Protein AF-0000000076551536 (afdb_homodimer)

Foldseek 3Di:
DFEEEEECDVAFWPLVVLLQVVVCVVVVHDDDQVNQAQHDPCRVDDPVCVVVSVVLLQDLCRLLPTDTFPCSQVLVVVLVVPHHYAYEYECVVRVSCVVSNVVNCCVRNVVDDPVRYHYDDALCVDDGQEYEDQDVVNCVSHPHAYEHEDGNNCNPPDDHHYDPGSVSVSVVRPD/DFEEEEECDVAFWPLVVLLQVVVCVVVVHDDDQVNQAQHDPCRVDDPVCVVVSVVLLQDLCRLLPTDTFPCSQVLVVVLVVPHHYAYEYECVVRVSCVVSNVVNCCVRNVVDDPVRYHYDDACCVDDGQEYEDQDVVNCVSHPHAYEHEDGNNCNPPDDHHYDPGSVSVSVVRPD

Secondary structure (DSSP, 8-state):
--EEEEE-BTTTB-HHHHHHHHHHHHHT----GGGGTTS-HHHHS-GGGHHHHHHHHHSTTTGGGPPBPTTHHHHHHHHTTTSEEEEEE--TT-TTHHHHHHHHHHHH-TTS-GGGEEEES-GGGB--SEEEES-HHHHHH-SSEEEEE--GGGTT--SSEEESSHHHHHHHHH-/--EEEE--BTTTB-HHHHHHHHHHHHHT----GGGGTTS-HHHHS-GGGHHHHHHHHHSTTTGGGPPBPTTHHHHHHHHTTTSEEEEEE--TT-TTHHHHHHHHHHHH-TTS-GGGEEEES-GGGB--SEEEES-HHHHHH-SSEEEEE--GGGTT--SSEEESSHHHHHHHHH-

Structure (mmCIF, N/CA/C/O backbone):
data_AF-0000000076551536-model_v1
#
loop_
_entity.id
_entity.type
_entity.pdbx_description
1 polymer 5(3)-deoxyribonucleotidase
#
loop_
_atom_site.group_PDB
_atom_site.id
_atom_site.type_symbol
_atom_site.label_atom_id
_atom_site.label_alt_id
_atom_site.label_comp_id
_atom_site.label_asym_id
_atom_site.label_entity_id
_atom_site.label_seq_id
_atom_site.pdbx_PDB_ins_code
_atom_site.Cartn_x
_atom_site.Cartn_y
_atom_site.Cartn_z
_atom_site.occupancy
_atom_site.B_iso_or_equiv
_atom_site.auth_seq_id
_atom_site.auth_comp_id
_atom_site.auth_asym_id
_atom_site.auth_atom_id
_atom_site.pdbx_PDB_model_num
ATOM 1 N N . MET A 1 1 ? -16.234 7.219 -11.789 1 87.56 1 MET A N 1
ATOM 2 C CA . MET A 1 1 ? -16.172 8.102 -10.625 1 87.56 1 MET A CA 1
ATOM 3 C C . MET A 1 1 ? -14.742 8.578 -10.375 1 87.56 1 MET A C 1
ATOM 5 O O . MET A 1 1 ? -13.789 7.82 -10.547 1 87.56 1 MET A O 1
ATOM 9 N N . LYS A 1 2 ? -14.547 9.906 -10.023 1 96.19 2 LYS A N 1
ATOM 10 C CA . LYS A 1 2 ? -13.219 10.445 -9.758 1 96.19 2 LYS A CA 1
ATOM 11 C C . LYS A 1 2 ? -12.641 9.867 -8.469 1 96.19 2 LYS A C 1
ATOM 13 O O . LYS A 1 2 ? -13.383 9.539 -7.539 1 96.19 2 LYS A O 1
ATOM 18 N N . ARG A 1 3 ? -11.375 9.75 -8.438 1 97.38 3 ARG A N 1
ATOM 19 C CA . ARG A 1 3 ? -10.688 9.164 -7.289 1 97.38 3 ARG A CA 1
ATOM 20 C C . ARG A 1 3 ? -9.922 10.227 -6.508 1 97.38 3 ARG A C 1
ATOM 22 O O . ARG A 1 3 ? -9.258 11.078 -7.098 1 97.38 3 ARG A O 1
ATOM 29 N N . ILE A 1 4 ? -10.062 10.141 -5.191 1 98.25 4 ILE A N 1
ATOM 30 C CA . ILE A 1 4 ? -9.312 11.016 -4.297 1 98.25 4 ILE A CA 1
ATOM 31 C C . ILE A 1 4 ? -8.445 10.18 -3.359 1 98.25 4 ILE A C 1
ATOM 33 O O . ILE A 1 4 ? -8.953 9.305 -2.648 1 98.25 4 ILE A O 1
ATOM 37 N N . CYS A 1 5 ? -7.172 10.422 -3.4 1 98.12 5 CYS A N 1
ATOM 38 C CA . CYS A 1 5 ? -6.273 9.836 -2.412 1 98.12 5 CYS A CA 1
ATOM 39 C C . CYS A 1 5 ? -5.98 10.828 -1.289 1 98.12 5 CYS A C 1
ATOM 41 O O . CYS A 1 5 ? -5.773 12.016 -1.539 1 98.12 5 CYS A O 1
ATOM 43 N N . VAL A 1 6 ? -6.027 10.328 -0.117 1 98.31 6 VAL A N 1
ATOM 44 C CA . VAL A 1 6 ? -5.797 11.172 1.054 1 98.31 6 VAL A CA 1
ATOM 45 C C . VAL A 1 6 ? -4.656 10.586 1.891 1 98.31 6 VAL A C 1
ATOM 47 O O . VAL A 1 6 ? -4.664 9.398 2.219 1 98.31 6 VAL A O 1
ATOM 50 N N . ASP A 1 7 ? -3.695 11.406 2.178 1 97.31 7 ASP A N 1
ATOM 51 C CA . ASP A 1 7 ? -2.641 11.016 3.104 1 97.31 7 ASP A CA 1
ATOM 52 C C . ASP A 1 7 ? -3.168 10.93 4.535 1 97.31 7 ASP A C 1
ATOM 54 O O . ASP A 1 7 ? -4.129 11.609 4.887 1 97.31 7 ASP A O 1
ATOM 58 N N . MET A 1 8 ? -2.521 10.055 5.277 1 96.44 8 MET A N 1
ATOM 59 C CA . MET A 1 8 ? -2.988 9.852 6.645 1 96.44 8 MET A CA 1
ATOM 60 C C . MET A 1 8 ? -2.316 10.828 7.602 1 96.44 8 MET A C 1
ATOM 62 O O . MET A 1 8 ? -2.988 11.648 8.227 1 96.44 8 MET A O 1
ATOM 66 N N . ASP A 1 9 ? -0.981 10.773 7.652 1 93.75 9 ASP A N 1
ATOM 67 C CA . ASP A 1 9 ? -0.225 11.508 8.664 1 93.75 9 ASP A CA 1
ATOM 68 C C . ASP A 1 9 ? -0.229 13.008 8.367 1 93.75 9 ASP A C 1
ATOM 70 O O . ASP A 1 9 ? 0.029 13.422 7.238 1 93.75 9 ASP A O 1
ATOM 74 N N . GLU A 1 10 ? -0.583 13.805 9.445 1 94.44 10 GLU A N 1
ATOM 75 C CA . GLU A 1 10 ? -0.598 15.266 9.414 1 94.44 10 GLU A CA 1
ATOM 76 C C . GLU A 1 10 ? -1.714 15.789 8.508 1 94.44 10 GLU A C 1
ATOM 78 O O . GLU A 1 10 ? -1.854 17 8.32 1 94.44 10 GLU A O 1
ATOM 83 N N . VAL A 1 11 ? -2.514 14.883 7.961 1 97.44 11 VAL A N 1
ATOM 84 C CA . VAL A 1 11 ? -3.66 15.266 7.145 1 97.44 11 VAL A CA 1
ATOM 85 C C . VAL A 1 11 ? -4.953 14.812 7.82 1 97.44 11 VAL A C 1
ATOM 87 O O . VAL A 1 11 ? -5.824 15.633 8.125 1 97.44 11 VAL A O 1
ATOM 90 N N . MET A 1 12 ? -5.039 13.523 8.062 1 97.31 12 MET A N 1
ATOM 91 C CA . MET A 1 12 ? -6.18 12.977 8.789 1 97.31 12 MET A CA 1
ATOM 92 C C . MET A 1 12 ? -5.855 12.82 10.273 1 97.31 12 MET A C 1
ATOM 94 O O . MET A 1 12 ? -6.754 12.883 11.117 1 97.31 12 MET A O 1
ATOM 98 N N . ALA A 1 13 ? -4.629 12.508 10.523 1 96.69 13 ALA A N 1
ATOM 99 C CA . ALA A 1 13 ? -4.145 12.227 11.875 1 96.69 13 ALA A CA 1
ATOM 100 C C . ALA A 1 13 ? -3.135 13.273 12.32 1 96.69 13 ALA A C 1
ATOM 102 O O . ALA A 1 13 ? -2.279 13.695 11.539 1 96.69 13 ALA A O 1
ATOM 103 N N . ASP A 1 14 ? -3.197 13.664 13.516 1 96.12 14 ASP A N 1
ATOM 104 C CA . ASP A 1 14 ? -2.314 14.703 14.031 1 96.12 14 ASP A CA 1
ATOM 105 C C . ASP A 1 14 ? -0.995 14.109 14.523 1 96.12 14 ASP A C 1
ATOM 107 O O . ASP A 1 14 ? -0.697 14.148 15.719 1 96.12 14 ASP A O 1
ATOM 111 N N . ALA A 1 15 ? -0.188 13.672 13.648 1 93.88 15 ALA A N 1
ATOM 112 C CA . ALA A 1 15 ? 1.115 13.086 13.953 1 93.88 15 ALA A CA 1
ATOM 113 C C . ALA A 1 15 ? 2.064 14.133 14.531 1 93.88 15 ALA A C 1
ATOM 115 O O . ALA A 1 15 ? 2.807 13.852 15.477 1 93.88 15 ALA A O 1
ATOM 116 N N . LEU A 1 16 ? 2.047 15.305 14.016 1 93.62 16 LEU A N 1
ATOM 117 C CA . LEU A 1 16 ? 2.92 16.375 14.484 1 93.62 16 LEU A CA 1
ATOM 118 C C . LEU A 1 16 ? 2.6 16.734 15.93 1 93.62 16 LEU A C 1
ATOM 120 O O . LEU A 1 16 ? 3.506 16.859 16.75 1 93.62 16 LEU A O 1
ATOM 124 N N . GLY A 1 17 ? 1.313 16.938 16.172 1 93.38 17 GLY A N 1
ATOM 125 C CA . GLY A 1 17 ? 0.911 17.234 17.531 1 93.38 17 GLY A CA 1
ATOM 126 C C . GLY A 1 17 ? 1.396 16.203 18.547 1 93.38 17 GLY A C 1
ATOM 127 O O . GLY A 1 17 ? 1.879 16.562 19.625 1 93.38 17 GLY A O 1
ATOM 128 N N . GLU A 1 18 ? 1.268 14.977 18.188 1 94.25 18 GLU A N 1
ATOM 129 C CA . GLU A 1 18 ? 1.716 13.898 19.062 1 94.25 18 GLU A CA 1
ATOM 130 C C . GLU A 1 18 ? 3.227 13.945 19.266 1 94.25 18 GLU A C 1
ATOM 132 O O . GLU A 1 18 ? 3.715 13.781 20.391 1 94.25 18 GLU A O 1
ATOM 137 N N . HIS A 1 19 ? 3.977 14.133 18.188 1 93.75 19 HIS A N 1
ATOM 138 C CA . HIS A 1 19 ? 5.426 14.266 18.281 1 93.75 19 HIS A CA 1
ATOM 139 C C . HIS A 1 19 ? 5.828 15.391 19.219 1 93.75 19 HIS A C 1
ATOM 141 O O . HIS A 1 19 ? 6.711 15.219 20.062 1 93.75 19 HIS A O 1
ATOM 147 N N . LEU A 1 20 ? 5.164 16.484 19.078 1 93.81 20 LEU A N 1
ATOM 148 C CA . LEU A 1 20 ? 5.461 17.656 19.891 1 93.81 20 LEU A CA 1
ATOM 149 C C . LEU A 1 20 ? 5.152 17.391 21.359 1 93.81 20 LEU A C 1
ATOM 151 O O . LEU A 1 20 ? 5.938 17.75 22.234 1 93.81 20 LEU A O 1
ATOM 155 N N . THR A 1 21 ? 4.043 16.781 21.562 1 94.62 21 THR A N 1
ATOM 156 C CA . THR A 1 21 ? 3.629 16.469 22.922 1 94.62 21 THR A CA 1
ATOM 157 C C . THR A 1 21 ? 4.66 15.586 23.609 1 94.62 21 THR A C 1
ATOM 159 O O . THR A 1 21 ? 5.102 15.891 24.719 1 94.62 21 THR A O 1
ATOM 162 N N . ARG A 1 22 ? 5.059 14.562 22.969 1 94.81 22 ARG A N 1
ATOM 163 C CA . ARG A 1 22 ? 6.016 13.625 23.547 1 94.81 22 ARG A CA 1
ATOM 164 C C . ARG A 1 22 ? 7.379 14.281 23.734 1 94.81 22 ARG A C 1
ATOM 166 O O . ARG A 1 22 ? 7.992 14.148 24.797 1 94.81 22 ARG A O 1
ATOM 173 N N . TYR A 1 23 ? 7.824 14.938 22.703 1 94.5 23 TYR A N 1
ATOM 174 C CA . TYR A 1 23 ? 9.141 15.57 22.75 1 94.5 23 TYR A CA 1
ATOM 175 C C . TYR A 1 23 ? 9.203 16.609 23.875 1 94.5 23 TYR A C 1
ATOM 177 O O . TYR A 1 23 ? 10.148 16.609 24.656 1 94.5 23 TYR A O 1
ATOM 185 N N . ASN A 1 24 ? 8.18 17.484 23.906 1 96.06 24 ASN A N 1
ATOM 186 C CA . ASN A 1 24 ? 8.125 18.516 24.938 1 96.06 24 ASN A CA 1
ATOM 187 C C . ASN A 1 24 ? 8.07 17.906 26.344 1 96.06 24 ASN A C 1
ATOM 189 O O . ASN A 1 24 ? 8.695 18.422 27.266 1 96.06 24 ASN A O 1
ATOM 193 N N . ARG A 1 25 ? 7.348 16.891 26.469 1 95.38 25 ARG A N 1
ATOM 194 C CA . ARG A 1 25 ? 7.25 16.188 27.75 1 95.38 25 ARG A CA 1
ATOM 195 C C . ARG A 1 25 ? 8.594 15.594 28.156 1 95.38 25 ARG A C 1
ATOM 197 O O . ARG A 1 25 ? 9.07 15.812 29.266 1 95.38 25 ARG A O 1
ATOM 204 N N . ASP A 1 26 ? 9.281 14.945 27.297 1 95 26 ASP A N 1
ATOM 205 C CA . ASP A 1 26 ? 10.477 14.164 27.609 1 95 26 ASP A CA 1
ATOM 206 C C . ASP A 1 26 ? 11.688 15.078 27.797 1 95 26 ASP A C 1
ATOM 208 O O . ASP A 1 26 ? 12.594 14.75 28.562 1 95 26 ASP A O 1
ATOM 212 N N . TYR A 1 27 ? 11.695 16.188 27.188 1 94.69 27 TYR A N 1
ATOM 213 C CA . TYR A 1 27 ? 12.875 17.047 27.234 1 94.69 27 TYR A CA 1
ATOM 214 C C . TYR A 1 27 ? 12.562 18.359 27.953 1 94.69 27 TYR A C 1
ATOM 216 O O . TYR A 1 27 ? 13.383 19.281 27.969 1 94.69 27 TYR A O 1
ATOM 224 N N . ASP A 1 28 ? 11.359 18.406 28.438 1 94.31 28 ASP A N 1
ATOM 225 C CA . ASP A 1 28 ? 10.906 19.578 29.172 1 94.31 28 ASP A CA 1
ATOM 226 C C . ASP A 1 28 ? 11.086 20.844 28.344 1 94.31 28 ASP A C 1
ATOM 228 O O . ASP A 1 28 ? 11.695 21.812 28.797 1 94.31 28 ASP A O 1
ATOM 232 N N . GLU A 1 29 ? 10.703 20.703 27.062 1 93.81 29 GLU A N 1
ATOM 233 C CA . GLU A 1 29 ? 10.703 21.828 26.125 1 93.81 29 GLU A CA 1
ATOM 234 C C . GLU A 1 29 ? 9.281 22.328 25.875 1 93.81 29 GLU A C 1
ATOM 236 O O . GLU A 1 29 ? 8.32 21.781 26.406 1 93.81 29 GLU A O 1
ATOM 241 N N . GLN A 1 30 ? 9.227 23.469 25.203 1 93.19 30 GLN A N 1
ATOM 242 C CA . GLN A 1 30 ? 7.93 24.047 24.875 1 93.19 30 GLN A CA 1
ATOM 243 C C . GLN A 1 30 ? 7.855 24.469 23.422 1 93.19 30 GLN A C 1
ATOM 245 O O . GLN A 1 30 ? 7.461 25.594 23.094 1 93.19 30 GLN A O 1
ATOM 250 N N . ILE A 1 31 ? 8.336 23.594 22.641 1 93.25 31 ILE A N 1
ATOM 251 C CA . ILE A 1 31 ? 8.25 23.859 21.203 1 93.25 31 ILE A CA 1
ATOM 252 C C . ILE A 1 31 ? 6.785 23.953 20.781 1 93.25 31 ILE A C 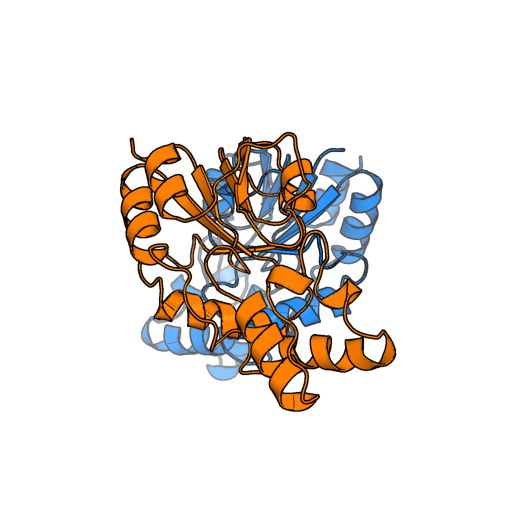1
ATOM 254 O O . ILE A 1 31 ? 5.969 23.109 21.156 1 93.25 31 ILE A O 1
ATOM 258 N N . THR A 1 32 ? 6.402 25.031 20.125 1 92.56 32 THR A N 1
ATOM 259 C CA . THR A 1 32 ? 5.039 25.234 19.641 1 92.56 32 THR A CA 1
ATOM 260 C C . THR A 1 32 ? 4.973 25.109 18.125 1 92.56 32 THR A C 1
ATOM 262 O O . THR A 1 32 ? 6.008 25.047 17.453 1 92.56 32 THR A O 1
ATOM 265 N N . ILE A 1 33 ? 3.756 24.984 17.641 1 90.81 33 ILE A N 1
ATOM 266 C CA . ILE A 1 33 ? 3.523 24.938 16.203 1 90.81 33 ILE A CA 1
ATOM 267 C C . ILE A 1 33 ? 4.133 26.156 15.539 1 90.81 33 ILE A C 1
ATOM 269 O O . ILE A 1 33 ? 4.684 26.078 14.438 1 90.81 33 ILE A O 1
ATOM 273 N N . ALA A 1 34 ? 4.027 27.297 16.188 1 90.25 34 ALA A N 1
ATOM 274 C CA . ALA A 1 34 ? 4.578 28.547 15.664 1 90.25 34 ALA A CA 1
ATOM 275 C C . ALA A 1 34 ? 6.086 28.453 15.469 1 90.25 34 ALA A C 1
ATOM 277 O O . ALA A 1 34 ? 6.641 29.047 14.539 1 90.25 34 ALA A O 1
ATOM 278 N N . ASP A 1 35 ? 6.75 27.688 16.266 1 91.94 35 ASP A N 1
ATOM 279 C CA . ASP A 1 35 ? 8.195 27.484 16.188 1 91.94 35 ASP A CA 1
ATOM 280 C C . ASP A 1 35 ? 8.57 26.641 14.977 1 91.94 35 ASP A C 1
ATOM 282 O O . ASP A 1 35 ? 9.742 26.594 14.586 1 91.94 35 ASP A O 1
ATOM 286 N N . LEU A 1 36 ? 7.586 26.016 14.406 1 92.75 36 LEU A N 1
ATOM 287 C CA . LEU A 1 36 ? 7.859 25.078 13.32 1 92.75 36 LEU A CA 1
ATOM 288 C C . LEU A 1 36 ? 7.516 25.703 11.969 1 92.75 36 LEU A C 1
ATOM 290 O O . LEU A 1 36 ? 7.527 25.016 10.945 1 92.75 36 LEU A O 1
ATOM 294 N N . GLU A 1 37 ? 7.328 26.906 11.914 1 91.38 37 GLU A N 1
ATOM 295 C CA . GLU A 1 37 ? 6.941 27.562 10.672 1 91.38 37 GLU A CA 1
ATOM 296 C C . GLU A 1 37 ? 8.039 27.438 9.617 1 91.38 37 GLU A C 1
ATOM 298 O O . GLU A 1 37 ? 9.125 28 9.781 1 91.38 37 GLU A O 1
ATOM 303 N N . GLY A 1 38 ? 7.68 26.719 8.594 1 90.69 38 GLY A N 1
ATOM 304 C CA . GLY A 1 38 ? 8.609 26.531 7.492 1 90.69 38 GLY A CA 1
ATOM 305 C C . GLY A 1 38 ? 9.656 25.469 7.773 1 90.69 38 GLY A C 1
ATOM 306 O O . GLY A 1 38 ? 10.609 25.328 7.004 1 90.69 38 GLY A O 1
ATOM 307 N N . LYS A 1 39 ? 9.523 24.859 8.922 1 91.56 39 LYS A N 1
ATOM 308 C CA . LYS A 1 39 ? 10.523 23.891 9.352 1 91.56 39 LYS A CA 1
ATOM 309 C C . LYS A 1 39 ? 9.867 22.594 9.797 1 91.56 39 LYS A C 1
ATOM 311 O O . LYS A 1 39 ? 8.75 22.594 10.312 1 91.56 39 LYS A O 1
ATOM 316 N N . TRP A 1 40 ? 10.594 21.562 9.5 1 90.5 40 TRP A N 1
ATOM 317 C CA . TRP A 1 40 ? 10.195 20.281 10.086 1 90.5 40 TRP A CA 1
ATOM 318 C C . TRP A 1 40 ? 10.664 20.188 11.539 1 90.5 40 TRP A C 1
ATOM 320 O O . TRP A 1 40 ? 11.617 20.859 11.93 1 90.5 40 TRP A O 1
ATOM 330 N N . LEU A 1 41 ? 9.953 19.391 12.297 1 89.38 41 LEU A N 1
ATOM 331 C CA . LEU A 1 41 ? 10.367 19.172 13.68 1 89.38 41 LEU A CA 1
ATOM 332 C C . LEU A 1 41 ? 11.812 18.688 13.742 1 89.38 41 LEU A C 1
ATOM 334 O O . LEU A 1 41 ? 12.578 19.125 14.602 1 89.38 41 LEU A O 1
ATOM 338 N N . TRP A 1 42 ? 12.195 17.875 12.797 1 89.31 42 TRP A N 1
ATOM 339 C CA . TRP A 1 42 ? 13.547 17.328 12.719 1 89.31 42 TRP A CA 1
ATOM 340 C C . TRP A 1 42 ? 14.578 18.438 12.531 1 89.31 42 TRP A C 1
ATOM 342 O O . TRP A 1 42 ? 15.734 18.297 12.945 1 89.31 42 TRP A O 1
ATOM 352 N N . ASP A 1 43 ? 14.18 19.531 11.938 1 89.69 43 ASP A N 1
ATOM 353 C CA . ASP A 1 43 ? 15.078 20.641 11.68 1 89.69 43 ASP A CA 1
ATOM 354 C C . ASP A 1 43 ? 15.273 21.5 12.93 1 89.69 43 ASP A C 1
ATOM 356 O O . ASP A 1 43 ? 16.266 22.219 13.055 1 89.69 43 ASP A O 1
ATOM 360 N N . VAL A 1 44 ? 14.344 21.484 13.766 1 89.06 44 VAL A N 1
ATOM 361 C CA . VAL A 1 44 ? 14.336 22.359 14.938 1 89.06 44 VAL A CA 1
ATOM 362 C C . VAL A 1 44 ? 15.016 21.656 16.109 1 89.06 44 VAL A C 1
ATOM 364 O O . VAL A 1 44 ? 15.719 22.281 16.891 1 89.06 44 VAL A O 1
ATOM 367 N N . VAL A 1 45 ? 14.891 20.344 16.156 1 89.69 45 VAL A N 1
ATOM 368 C CA . VAL A 1 45 ? 15.414 19.531 17.266 1 89.69 45 VAL A CA 1
ATOM 369 C C . VAL A 1 45 ? 16.891 19.219 17.016 1 89.69 45 VAL A C 1
ATOM 371 O O . VAL A 1 45 ? 17.297 18.984 15.883 1 89.69 45 VAL A O 1
ATOM 374 N N . SER A 1 46 ? 17.656 19.25 18.094 1 89.31 46 SER A N 1
ATOM 375 C CA . SER A 1 46 ? 19.078 18.953 18 1 89.31 46 SER A CA 1
ATOM 376 C C . SER A 1 46 ? 19.328 17.562 17.453 1 89.31 46 SER A C 1
ATOM 378 O O . SER A 1 46 ? 18.562 16.625 17.734 1 89.31 46 SER A O 1
ATOM 380 N N . ILE A 1 47 ? 20.344 17.375 16.672 1 90.12 47 ILE A N 1
ATOM 381 C CA . ILE A 1 47 ? 20.688 16.141 15.984 1 90.12 47 ILE A CA 1
ATOM 382 C C . ILE A 1 47 ? 20.828 15.008 17 1 90.12 47 ILE A C 1
ATOM 384 O O . ILE A 1 47 ? 20.453 13.867 16.703 1 90.12 47 ILE A O 1
ATOM 388 N N . ASP A 1 48 ? 21.359 15.336 18.125 1 90.44 48 ASP A N 1
ATOM 389 C CA . ASP A 1 48 ? 21.594 14.328 19.156 1 90.44 48 ASP A CA 1
ATOM 390 C C . ASP A 1 48 ? 20.281 13.789 19.703 1 90.44 48 ASP A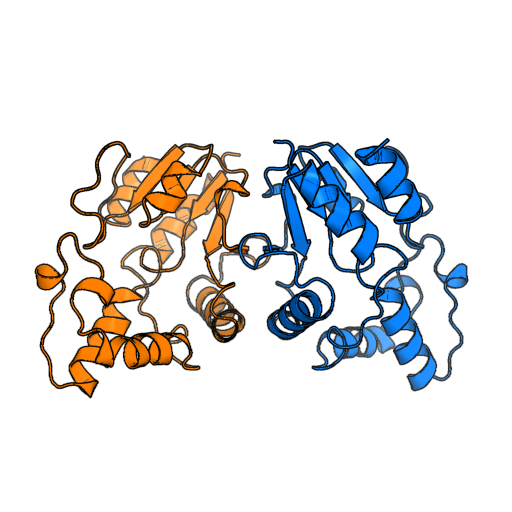 C 1
ATOM 392 O O . ASP A 1 48 ? 20.266 12.766 20.391 1 90.44 48 ASP A O 1
ATOM 396 N N . ARG A 1 49 ? 19.234 14.492 19.359 1 91.94 49 ARG A N 1
ATOM 397 C CA . ARG A 1 49 ? 17.938 14.07 19.891 1 91.94 49 ARG A CA 1
ATOM 398 C C . ARG A 1 49 ? 17.078 13.461 18.797 1 91.94 49 ARG A C 1
ATOM 400 O O . ARG A 1 49 ? 15.922 13.086 19.062 1 91.94 49 ARG A O 1
ATOM 407 N N . HIS A 1 50 ? 17.547 13.344 17.609 1 92.06 50 HIS A N 1
ATOM 408 C CA . HIS A 1 50 ? 16.812 12.75 16.484 1 92.06 50 HIS A CA 1
ATOM 409 C C . HIS A 1 50 ? 16.422 11.312 16.781 1 92.06 50 HIS A C 1
ATOM 411 O O . HIS A 1 50 ? 15.375 10.844 16.344 1 92.06 50 HIS A O 1
ATOM 417 N N . HIS A 1 51 ? 17.297 10.664 17.484 1 91.44 51 HIS A N 1
ATOM 418 C CA . HIS A 1 51 ? 17.016 9.281 17.844 1 91.44 51 HIS A CA 1
ATOM 419 C C . HIS A 1 51 ? 15.734 9.172 18.672 1 91.44 51 HIS A C 1
ATOM 421 O O . HIS A 1 51 ? 15 8.188 18.562 1 91.44 51 HIS A O 1
ATOM 427 N N . SER A 1 52 ? 15.5 10.195 19.516 1 91.62 52 SER A N 1
ATOM 428 C CA . SER A 1 52 ? 14.273 10.188 20.297 1 91.62 52 SER A CA 1
ATOM 429 C C . SER A 1 52 ? 13.039 10.336 19.422 1 91.62 52 SER A C 1
ATOM 431 O O . SER A 1 52 ? 12.039 9.641 19.625 1 91.62 52 SER A O 1
ATOM 433 N N . LEU A 1 53 ? 13.125 11.211 18.469 1 90.75 53 LEU A N 1
ATOM 434 C CA . LEU A 1 53 ? 12.023 11.391 17.547 1 90.75 53 LEU A CA 1
ATOM 435 C C . LEU A 1 53 ? 11.734 10.102 16.781 1 90.75 53 LEU A C 1
ATOM 437 O O . LEU A 1 53 ? 10.578 9.711 16.625 1 90.75 53 LEU A O 1
ATOM 441 N N . GLU A 1 54 ? 12.75 9.445 16.344 1 89.75 54 GLU A N 1
ATOM 442 C CA . GLU A 1 54 ? 12.625 8.164 15.664 1 89.75 54 GLU A CA 1
ATOM 443 C C . GLU A 1 54 ? 12.008 7.105 16.578 1 89.75 54 GLU A C 1
ATOM 445 O O . GLU A 1 54 ? 11.188 6.301 16.141 1 89.75 54 GLU A O 1
ATOM 450 N N . SER A 1 55 ? 12.477 7.176 17.766 1 91.06 55 SER A N 1
ATOM 451 C CA . SER A 1 55 ? 11.992 6.199 18.734 1 91.06 55 SER A CA 1
ATOM 452 C C . SER A 1 55 ? 10.492 6.355 18.969 1 91.06 55 SER A C 1
ATOM 454 O O . SER A 1 55 ? 9.789 5.371 19.203 1 91.06 55 SER A O 1
ATOM 456 N N . TYR A 1 56 ? 10 7.602 18.984 1 91.62 56 TYR A N 1
ATOM 457 C CA . TYR A 1 56 ? 8.562 7.824 19.125 1 91.62 56 TYR A CA 1
ATOM 458 C C . TYR A 1 56 ? 7.793 7.141 18 1 91.62 56 TYR A C 1
ATOM 460 O O . TYR A 1 56 ? 6.832 6.41 18.266 1 91.62 56 TYR A O 1
ATOM 468 N N . LEU A 1 57 ? 8.281 7.301 16.812 1 87.5 57 LEU A N 1
ATOM 469 C CA . LEU A 1 57 ? 7.625 6.754 15.633 1 87.5 57 LEU A CA 1
ATOM 470 C C . LEU A 1 57 ? 7.605 5.227 15.672 1 87.5 57 LEU A C 1
ATOM 472 O O . LEU A 1 57 ? 6.66 4.598 15.195 1 87.5 57 LEU A O 1
ATOM 476 N N . ARG A 1 58 ? 8.57 4.691 16.266 1 86.88 58 ARG A N 1
ATOM 477 C CA . ARG A 1 58 ? 8.734 3.24 16.281 1 86.88 58 ARG A CA 1
ATOM 478 C C . ARG A 1 58 ? 8.023 2.625 17.484 1 86.88 58 ARG A C 1
ATOM 480 O O . ARG A 1 58 ? 7.895 1.402 17.578 1 86.88 58 ARG A O 1
ATOM 487 N N . SER A 1 59 ? 7.617 3.518 18.328 1 87.94 59 SER A N 1
ATOM 488 C CA . SER A 1 59 ? 6.93 3.006 19.5 1 87.94 59 SER A CA 1
ATOM 489 C C . SER A 1 59 ? 5.598 2.359 19.125 1 87.94 59 SER A C 1
ATOM 491 O O . SER A 1 59 ? 5.023 2.674 18.078 1 87.94 59 SER A O 1
ATOM 493 N N . GLU A 1 60 ? 5.062 1.448 19.922 1 82.56 60 GLU A N 1
ATOM 494 C CA . GLU A 1 60 ? 3.867 0.662 19.625 1 82.56 60 GLU A CA 1
ATOM 495 C C . GLU A 1 60 ? 2.6 1.48 19.859 1 82.56 60 GLU A C 1
ATOM 497 O O . GLU A 1 60 ? 1.503 1.047 19.5 1 82.56 60 GLU A O 1
ATOM 502 N N . ASP A 1 61 ? 2.773 2.592 20.391 1 88.25 61 ASP A N 1
ATOM 503 C CA . ASP A 1 61 ? 1.565 3.324 20.75 1 88.25 61 ASP A CA 1
ATOM 504 C C . ASP A 1 61 ? 1.513 4.684 20.062 1 88.25 61 ASP A C 1
ATOM 506 O O . ASP A 1 61 ? 0.58 5.461 20.281 1 88.25 61 ASP A O 1
ATOM 510 N N . PHE A 1 62 ? 2.467 5.035 19.281 1 91.38 62 PHE A N 1
ATOM 511 C CA . PHE A 1 62 ? 2.529 6.367 18.703 1 91.38 62 PHE A CA 1
ATOM 512 C C . PHE A 1 62 ? 1.346 6.605 17.766 1 91.38 62 PHE A C 1
ATOM 514 O O . PHE A 1 62 ? 0.559 7.531 17.984 1 91.38 62 PHE A O 1
ATOM 521 N N . PHE A 1 63 ? 1.129 5.715 16.828 1 91.25 63 PHE A N 1
ATOM 522 C CA . PHE A 1 63 ? 0.137 5.941 15.789 1 91.25 63 PHE A CA 1
ATOM 523 C C . PHE A 1 63 ? -1.262 5.598 16.281 1 91.25 63 PHE A C 1
ATOM 525 O O . PHE A 1 63 ? -2.252 6.148 15.797 1 91.25 63 PHE A O 1
ATOM 532 N N . GLU A 1 64 ? -1.304 4.723 17.219 1 88.31 64 GLU A N 1
ATOM 533 C CA . GLU A 1 64 ? -2.594 4.324 17.781 1 88.31 64 GLU A CA 1
ATOM 534 C C . GLU A 1 64 ? -3.221 5.461 18.578 1 88.31 64 GLU A C 1
ATOM 536 O O . GLU A 1 64 ? -4.445 5.539 18.703 1 88.31 64 GLU A O 1
ATOM 541 N N . GLY A 1 65 ? -2.439 6.324 19.078 1 87.38 65 GLY A N 1
ATOM 542 C CA . GLY A 1 65 ? -2.898 7.387 19.953 1 87.38 65 GLY A CA 1
ATOM 543 C C . GLY A 1 65 ? -3.057 8.719 19.25 1 87.38 65 GLY A C 1
ATOM 544 O O . GLY A 1 65 ? -3.305 9.742 19.891 1 87.38 65 GLY A O 1
ATOM 545 N N . LEU A 1 66 ? -2.98 8.758 18 1 94.69 66 LEU A N 1
ATOM 546 C CA . LEU A 1 66 ? -3.023 10.023 17.281 1 94.69 66 LEU A CA 1
ATOM 547 C C . LEU A 1 66 ? -4.422 10.625 17.328 1 94.69 66 LEU A C 1
ATOM 549 O O . LEU A 1 66 ? -5.418 9.914 17.188 1 94.69 66 LEU A O 1
ATOM 553 N N . ALA A 1 67 ? -4.488 11.906 17.594 1 96.75 67 ALA A N 1
ATOM 554 C CA . ALA A 1 67 ? -5.766 12.609 17.516 1 96.75 67 ALA A CA 1
ATOM 555 C C . ALA A 1 67 ? -6.238 12.727 16.078 1 96.75 67 ALA A C 1
ATOM 557 O O . ALA A 1 67 ? -5.422 12.867 15.156 1 96.75 67 ALA A O 1
ATOM 558 N N . VAL A 1 68 ? -7.531 12.625 15.891 1 97.94 68 VAL A N 1
ATOM 559 C CA . VAL A 1 68 ? -8.141 12.789 14.57 1 97.94 68 VAL A CA 1
ATOM 560 C C . VAL A 1 68 ? -8.234 14.273 14.234 1 97.94 68 VAL A C 1
ATOM 562 O O . VAL A 1 68 ? -8.617 15.086 15.078 1 97.94 68 VAL A O 1
ATOM 565 N N . MET A 1 69 ? -7.84 14.672 13.039 1 97.94 69 MET A N 1
ATOM 566 C CA . MET A 1 69 ? -7.969 16.062 12.625 1 97.94 69 MET A CA 1
ATOM 567 C C . MET A 1 69 ? -9.43 16.5 12.625 1 97.94 69 MET A C 1
ATOM 569 O O . MET A 1 69 ? -10.305 15.75 12.188 1 97.94 69 MET A O 1
ATOM 573 N N . PRO A 1 70 ? -9.672 17.703 13.07 1 97.44 70 PRO A N 1
ATOM 574 C CA . PRO A 1 70 ? -11.055 18.172 13.172 1 97.44 70 PRO A CA 1
ATOM 575 C C . PRO A 1 70 ? -11.797 18.094 11.836 1 97.44 70 PRO A C 1
ATOM 577 O O . PRO A 1 70 ? -11.234 18.453 10.797 1 97.44 70 PRO A O 1
ATOM 580 N N . GLU A 1 71 ? -12.984 17.562 11.852 1 98 71 GLU A N 1
ATOM 581 C CA . GLU A 1 71 ? -13.953 17.547 10.758 1 98 71 GLU A CA 1
ATOM 582 C C . GLU A 1 71 ? -13.562 16.516 9.703 1 98 71 GLU A C 1
ATOM 584 O O . GLU A 1 71 ? -14.305 16.297 8.742 1 98 71 GLU A O 1
ATOM 589 N N . SER A 1 72 ? -12.43 15.82 9.852 1 98.38 72 SER A N 1
ATOM 590 C CA . SER A 1 72 ? -11.938 14.914 8.812 1 98.38 72 SER A CA 1
ATOM 591 C C . SER A 1 72 ? -12.883 13.727 8.633 1 98.38 72 SER A C 1
ATOM 593 O O . SER A 1 72 ? -13.18 13.336 7.504 1 98.38 72 SER A O 1
ATOM 595 N N . GLN A 1 73 ? -13.398 13.164 9.68 1 98.25 73 GLN A N 1
ATOM 596 C CA . GLN A 1 73 ? -14.289 12.008 9.609 1 98.25 73 GLN A CA 1
ATOM 597 C C . GLN A 1 73 ? -15.57 12.352 8.852 1 98.25 73 GLN A C 1
ATOM 599 O O . GLN A 1 73 ? -15.953 11.633 7.922 1 98.25 73 GLN A O 1
ATOM 604 N N . ARG A 1 74 ? -16.125 13.445 9.266 1 97.81 74 ARG A N 1
ATOM 605 C CA . ARG A 1 74 ? -17.375 13.867 8.641 1 97.81 74 ARG A CA 1
ATOM 606 C C . ARG A 1 74 ? -17.172 14.156 7.156 1 97.81 74 ARG A C 1
ATOM 608 O O . ARG A 1 74 ? -17.938 13.68 6.316 1 97.81 74 ARG A O 1
ATOM 615 N N . VAL A 1 75 ? -16.203 14.906 6.836 1 98.12 75 VAL A N 1
ATOM 616 C CA . VAL A 1 75 ? -15.969 15.336 5.461 1 98.12 75 VAL A CA 1
ATOM 617 C C . VAL A 1 75 ? -15.617 14.133 4.594 1 98.12 75 VAL A C 1
ATOM 619 O O . VAL A 1 75 ? -16.125 13.984 3.482 1 98.12 75 VAL A O 1
ATOM 622 N N . LEU A 1 76 ? -14.766 13.25 5.07 1 98.12 76 LEU A N 1
ATOM 623 C CA . LEU A 1 76 ? -14.352 12.078 4.309 1 98.12 76 LEU A CA 1
ATOM 624 C C . LEU A 1 76 ? -15.539 11.156 4.027 1 98.12 76 LEU A C 1
ATOM 626 O O . LEU A 1 76 ? -15.648 10.586 2.943 1 98.12 76 LEU A O 1
ATOM 630 N N . GLN A 1 77 ? -16.344 11.008 5.016 1 97.5 77 GLN A N 1
ATOM 631 C CA . GLN A 1 77 ? -17.531 10.18 4.824 1 97.5 77 GLN A CA 1
ATOM 632 C C . GLN A 1 77 ? -18.422 10.75 3.719 1 97.5 77 GLN A C 1
ATOM 634 O O . GLN A 1 77 ? -18.922 10.008 2.871 1 97.5 77 GLN A O 1
ATOM 639 N N . ARG A 1 78 ? -18.547 12.023 3.734 1 97.25 78 ARG A N 1
ATOM 640 C CA . ARG A 1 78 ? -19.359 12.68 2.725 1 97.25 78 ARG A CA 1
ATOM 641 C C . ARG A 1 78 ? -18.719 12.586 1.347 1 97.25 78 ARG A C 1
ATOM 643 O O . ARG A 1 78 ? -19.406 12.453 0.336 1 97.25 78 ARG A O 1
ATOM 650 N N . LEU A 1 79 ? -17.453 12.672 1.285 1 97.44 79 LEU A N 1
ATOM 651 C CA . LEU A 1 79 ? -16.719 12.586 0.021 1 97.44 79 LEU A CA 1
ATOM 652 C C . LEU A 1 79 ? -16.984 11.25 -0.667 1 97.44 79 LEU A C 1
ATOM 654 O O . LEU A 1 79 ? -17.016 11.18 -1.896 1 97.44 79 LEU A O 1
ATOM 658 N N . GLN A 1 80 ? -17.172 10.211 0.113 1 96 80 GLN A N 1
ATOM 659 C CA . GLN A 1 80 ? -17.344 8.867 -0.425 1 96 80 GLN A CA 1
ATOM 660 C C . GLN A 1 80 ? -18.625 8.75 -1.224 1 96 80 GLN A C 1
ATOM 662 O O . GLN A 1 80 ? -18.828 7.785 -1.972 1 96 80 GLN A O 1
ATOM 66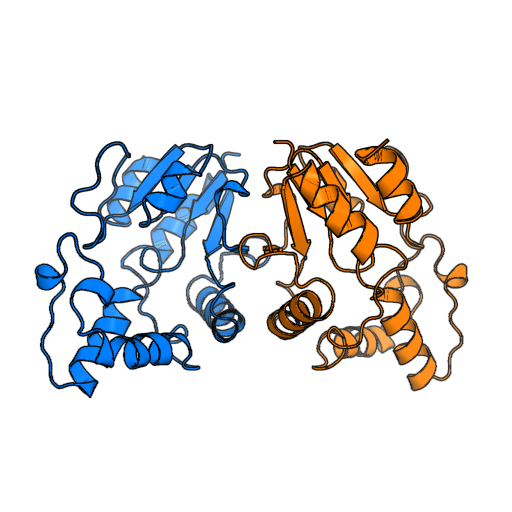7 N N . MET A 1 81 ? -19.484 9.688 -1.01 1 94.44 81 MET A N 1
ATOM 668 C CA . MET A 1 81 ? -20.766 9.664 -1.722 1 94.44 81 MET A CA 1
ATOM 669 C C . MET A 1 81 ? -20.578 10.016 -3.191 1 94.44 81 MET A C 1
ATOM 671 O O . MET A 1 81 ? -21.344 9.57 -4.047 1 94.44 81 MET A O 1
ATOM 675 N N . ASN A 1 82 ? -19.578 10.789 -3.482 1 95.44 82 ASN A N 1
ATOM 676 C CA . ASN A 1 82 ? -19.406 11.305 -4.836 1 95.44 82 ASN A CA 1
ATOM 677 C C . ASN A 1 82 ? -18.047 10.93 -5.406 1 95.44 82 ASN A C 1
ATOM 679 O O . ASN A 1 82 ? -17.781 11.125 -6.598 1 95.44 82 ASN A O 1
ATOM 683 N N . TYR A 1 83 ? -17.188 10.469 -4.598 1 97.25 83 TYR A N 1
ATOM 684 C CA . TYR A 1 83 ? -15.828 10.125 -5.02 1 97.25 83 TYR A CA 1
ATOM 685 C C . TYR A 1 83 ? -15.445 8.734 -4.543 1 97.25 83 TYR A C 1
ATOM 687 O O . TYR A 1 83 ? -16.031 8.211 -3.592 1 97.25 83 TYR A O 1
ATOM 695 N N . GLU A 1 84 ? -14.562 8.062 -5.242 1 97.31 84 GLU A N 1
ATOM 696 C CA . GLU A 1 84 ? -13.859 6.898 -4.707 1 97.31 84 GLU A CA 1
ATOM 697 C C . GLU A 1 84 ? -12.641 7.32 -3.889 1 97.31 84 GLU A C 1
ATOM 699 O O . GLU A 1 84 ? -11.648 7.801 -4.441 1 97.31 84 GLU A O 1
ATOM 704 N N . VAL A 1 85 ? -12.758 7.113 -2.619 1 97.75 85 VAL A N 1
ATOM 705 C CA . VAL A 1 85 ? -11.742 7.66 -1.724 1 97.75 85 VAL A CA 1
ATOM 706 C C . VAL A 1 85 ? -10.766 6.555 -1.312 1 97.75 85 VAL A C 1
ATOM 708 O O . VAL A 1 85 ? -11.188 5.469 -0.899 1 97.75 85 VAL A O 1
ATOM 711 N N . PHE A 1 86 ? -9.477 6.809 -1.443 1 97.69 86 PHE A N 1
ATOM 712 C CA . PHE A 1 86 ? -8.406 5.934 -0.974 1 97.69 86 PHE A CA 1
ATOM 713 C C . PHE A 1 86 ? -7.539 6.645 0.061 1 97.69 86 PHE A C 1
ATOM 715 O O . PHE A 1 86 ? -7.289 7.844 -0.051 1 97.69 86 PHE A O 1
ATOM 722 N N . ILE A 1 87 ? -7.172 5.902 1.039 1 97.44 87 ILE A N 1
ATOM 723 C CA . ILE A 1 87 ? -6.164 6.398 1.971 1 97.44 87 ILE A CA 1
ATOM 724 C C . ILE A 1 87 ? -4.785 5.891 1.557 1 97.44 87 ILE A C 1
ATOM 726 O O . ILE A 1 87 ? -4.602 4.695 1.314 1 97.44 87 ILE A O 1
ATOM 730 N N . ALA A 1 88 ? -3.869 6.793 1.377 1 95.75 88 ALA A N 1
ATOM 731 C CA . ALA A 1 88 ? -2.504 6.449 0.993 1 95.75 88 ALA A CA 1
ATOM 732 C C . ALA A 1 88 ? -1.498 6.957 2.021 1 95.75 88 ALA A C 1
ATOM 734 O O . ALA A 1 88 ? -1.302 8.164 2.162 1 95.75 88 ALA A O 1
ATOM 735 N N . THR A 1 89 ? -0.845 6.07 2.633 1 93.12 89 THR A N 1
ATOM 736 C CA . THR A 1 89 ? 0.049 6.48 3.711 1 93.12 89 THR A CA 1
ATOM 737 C C . THR A 1 89 ? 1.394 5.77 3.598 1 93.12 89 THR A C 1
ATOM 739 O O . THR A 1 89 ? 1.461 4.625 3.141 1 93.12 89 THR A O 1
ATOM 742 N N . ALA A 1 90 ? 2.379 6.559 3.891 1 83.44 90 ALA A N 1
ATOM 743 C CA . ALA A 1 90 ? 3.715 5.973 3.932 1 83.44 90 ALA A CA 1
ATOM 744 C C . ALA A 1 90 ? 3.943 5.219 5.238 1 83.44 90 ALA A C 1
ATOM 746 O O . ALA A 1 90 ? 3.654 5.738 6.32 1 83.44 90 ALA A O 1
ATOM 747 N N . ALA A 1 91 ? 4.266 3.93 5.141 1 74.94 91 ALA A N 1
ATOM 748 C CA . ALA A 1 91 ? 4.508 3.117 6.328 1 74.94 91 ALA A CA 1
ATOM 749 C C . ALA A 1 91 ? 5.727 2.217 6.133 1 74.94 91 ALA A C 1
ATOM 751 O O . ALA A 1 91 ? 6.191 1.579 7.082 1 74.94 91 ALA A O 1
ATOM 752 N N . MET A 1 92 ? 6.285 2.314 5.039 1 74.44 92 MET A N 1
ATOM 753 C CA . MET A 1 92 ? 7.242 1.279 4.656 1 74.44 92 MET A CA 1
ATOM 754 C C . MET A 1 92 ? 8.555 1.448 5.414 1 74.44 92 MET A C 1
ATOM 756 O O . MET A 1 92 ? 9.312 0.49 5.57 1 74.44 92 MET A O 1
ATOM 760 N N . GLU A 1 93 ? 8.75 2.592 5.883 1 74 93 GLU A N 1
ATOM 761 C CA . GLU A 1 93 ? 10.008 2.826 6.582 1 74 93 GLU A CA 1
ATOM 762 C C . GLU A 1 93 ? 9.867 2.553 8.078 1 74 93 GLU A C 1
ATOM 764 O O . GLU A 1 93 ? 10.867 2.527 8.805 1 74 93 GLU A O 1
ATOM 769 N N . VAL A 1 94 ? 8.672 2.439 8.508 1 79.31 94 VAL A N 1
ATOM 770 C CA . VAL A 1 94 ? 8.398 2.141 9.914 1 79.31 94 VAL A CA 1
ATOM 771 C C . VAL A 1 94 ? 7.496 0.917 10.016 1 79.31 94 VAL A C 1
ATOM 773 O O . VAL A 1 94 ? 6.297 1.044 10.273 1 79.31 94 VAL A O 1
ATOM 776 N N . PRO A 1 95 ? 8.078 -0.193 10.008 1 72.12 95 PRO A N 1
ATOM 777 C CA . PRO A 1 95 ? 7.285 -1.42 9.906 1 72.12 95 PRO A CA 1
ATOM 778 C C . PRO A 1 95 ? 6.328 -1.6 11.086 1 72.12 95 PRO A C 1
ATOM 780 O O . PRO A 1 95 ? 5.246 -2.168 10.922 1 72.12 95 PRO A O 1
ATOM 783 N N . THR A 1 96 ? 6.734 -1.084 12.219 1 76.75 96 THR A N 1
ATOM 784 C CA . THR A 1 96 ? 5.887 -1.218 13.398 1 76.75 96 THR A CA 1
ATOM 785 C C . THR A 1 96 ? 4.609 -0.397 13.242 1 76.75 96 THR A C 1
ATOM 787 O O . THR A 1 96 ? 3.648 -0.579 13.992 1 76.75 96 THR A O 1
ATOM 790 N N . SER A 1 97 ? 4.629 0.405 12.227 1 85.94 97 SER A N 1
ATOM 791 C CA . SER A 1 97 ? 3.516 1.34 12.094 1 85.94 97 SER A CA 1
ATOM 792 C C . SER A 1 97 ? 2.361 0.717 11.312 1 85.94 97 SER A C 1
ATOM 794 O O . SER A 1 97 ? 1.237 1.22 11.352 1 85.94 97 SER A O 1
ATOM 796 N N . PHE A 1 98 ? 2.574 -0.39 10.664 1 86.31 98 PHE A N 1
ATOM 797 C CA . PHE A 1 98 ? 1.582 -0.979 9.773 1 86.31 98 PHE A CA 1
ATOM 798 C C . PHE A 1 98 ? 0.308 -1.324 10.531 1 86.31 98 PHE A C 1
ATOM 800 O O . PHE A 1 98 ? -0.772 -0.83 10.203 1 86.31 98 PHE A O 1
ATOM 807 N N . GLN A 1 99 ? 0.545 -2.051 11.531 1 86.12 99 GLN A N 1
ATOM 808 C CA . GLN A 1 99 ? -0.607 -2.537 12.281 1 86.12 99 GLN A CA 1
ATOM 809 C C . GLN A 1 99 ? -1.282 -1.405 13.055 1 86.12 99 GLN A C 1
ATOM 811 O O . GLN A 1 99 ? -2.512 -1.355 13.141 1 86.12 99 GLN A O 1
ATOM 816 N N . GLN A 1 100 ? -0.48 -0.538 13.578 1 89.69 100 GLN A N 1
ATOM 817 C CA . GLN A 1 100 ? -1.016 0.586 14.344 1 89.69 100 GLN A CA 1
ATOM 818 C C . GLN A 1 100 ? -1.889 1.479 13.461 1 89.69 100 GLN A C 1
ATOM 820 O O . GLN A 1 100 ? -3 1.843 13.852 1 89.69 100 GLN A O 1
ATOM 825 N N . LYS A 1 101 ? -1.383 1.734 12.352 1 91.94 101 LYS A N 1
ATOM 826 C CA . LYS A 1 101 ? -2.119 2.598 11.43 1 91.94 101 LYS A CA 1
ATOM 827 C C . LYS A 1 101 ? -3.412 1.931 10.969 1 91.94 101 LYS A C 1
ATOM 829 O O . LYS A 1 101 ? -4.445 2.59 10.844 1 91.94 101 LYS A O 1
ATOM 834 N N . PHE A 1 102 ? -3.297 0.699 10.727 1 90.88 102 PHE A N 1
ATOM 835 C CA . PHE A 1 102 ? -4.473 -0.048 10.289 1 90.88 102 PHE A CA 1
ATOM 836 C C . PHE A 1 102 ? -5.547 -0.045 11.367 1 90.88 102 PHE A C 1
ATOM 838 O O . PHE A 1 102 ? -6.719 0.216 11.086 1 90.88 102 PHE A O 1
ATOM 845 N N . ARG A 1 103 ? -5.16 -0.316 12.57 1 90.94 103 ARG A N 1
ATOM 846 C CA . ARG A 1 103 ? -6.094 -0.306 13.688 1 90.94 103 ARG A CA 1
ATOM 847 C C . ARG A 1 103 ? -6.676 1.087 13.906 1 90.94 103 ARG A C 1
ATOM 849 O O . ARG A 1 103 ? -7.867 1.231 14.195 1 90.94 103 ARG A O 1
ATOM 856 N N . TRP A 1 104 ? -5.832 2.086 13.797 1 94.81 104 TRP A N 1
ATOM 857 C CA . TRP A 1 104 ? -6.262 3.471 13.953 1 94.81 104 TRP A CA 1
ATOM 858 C C . TRP A 1 104 ? -7.324 3.834 12.914 1 94.81 104 TRP A C 1
ATOM 860 O O . TRP A 1 104 ? -8.359 4.41 13.258 1 94.81 104 TRP A O 1
ATOM 870 N N . LEU A 1 105 ? -7.105 3.496 11.688 1 95.19 105 LEU A N 1
ATOM 871 C CA . LEU A 1 105 ? -8.062 3.752 10.617 1 95.19 105 LEU A CA 1
ATOM 872 C C . LEU A 1 105 ? -9.367 3.01 10.867 1 95.19 105 LEU A C 1
ATOM 874 O O . LEU A 1 105 ? -10.453 3.553 10.633 1 95.19 105 LEU A O 1
ATOM 878 N N . GLY A 1 106 ? -9.258 1.761 11.289 1 93.81 106 GLY A N 1
ATOM 879 C CA . GLY A 1 106 ? -10.438 0.981 11.602 1 93.81 106 GLY A CA 1
ATOM 880 C C . GLY A 1 106 ? -11.266 1.581 12.727 1 93.81 106 GLY A C 1
ATOM 881 O O . GLY A 1 106 ? -12.5 1.545 12.68 1 93.81 106 GLY A O 1
ATOM 882 N N . LYS A 1 107 ? -10.633 2.127 13.688 1 95.88 107 LYS A N 1
ATOM 883 C CA . LYS A 1 107 ? -11.281 2.705 14.859 1 95.88 107 LYS A CA 1
ATOM 884 C C . LYS A 1 107 ? -11.961 4.027 14.516 1 95.88 107 LYS A C 1
ATOM 886 O O . LYS A 1 107 ? -13.125 4.238 14.852 1 95.88 107 LYS A O 1
ATOM 891 N N . TYR A 1 108 ? -11.305 4.887 13.773 1 97.44 108 TYR A N 1
ATOM 892 C CA . TYR A 1 108 ? -11.773 6.262 13.633 1 97.44 108 TYR A CA 1
ATOM 893 C C . TYR A 1 108 ? -12.43 6.477 12.281 1 97.44 108 TYR A C 1
ATOM 895 O O . TYR A 1 108 ? -13.203 7.422 12.102 1 97.44 108 TYR A O 1
ATOM 903 N N . PHE A 1 109 ? -12.086 5.672 11.336 1 97.62 109 PHE A N 1
ATOM 904 C CA . PHE A 1 109 ? -12.648 5.793 10 1 97.62 109 PHE A CA 1
ATOM 905 C C . PHE A 1 109 ? -13.156 4.445 9.5 1 97.62 109 PHE A C 1
ATOM 907 O O . PHE A 1 109 ? -12.742 3.971 8.445 1 97.62 109 PHE A O 1
ATOM 914 N N . PRO A 1 110 ? -14.055 3.846 10.18 1 96.31 110 PRO A N 1
ATOM 915 C CA . PRO A 1 110 ? -14.523 2.494 9.867 1 96.31 110 PRO A CA 1
ATOM 916 C C . PRO A 1 110 ? -15.242 2.416 8.523 1 96.31 110 PRO A C 1
ATOM 918 O O . PRO A 1 110 ? -15.438 1.325 7.98 1 96.31 110 PRO A O 1
ATOM 921 N N . PHE A 1 111 ? -15.617 3.529 8 1 96.69 111 PHE A N 1
ATOM 922 C CA . PHE A 1 111 ? -16.344 3.553 6.742 1 96.69 111 PHE A CA 1
ATOM 923 C C . PHE A 1 111 ? -15.398 3.414 5.559 1 96.69 111 PHE A C 1
ATOM 925 O O . PHE A 1 111 ? -15.844 3.254 4.418 1 96.69 111 PHE A O 1
ATOM 932 N N . ILE A 1 112 ? -14.141 3.502 5.758 1 95.44 112 ILE A N 1
ATOM 933 C CA . ILE A 1 112 ? -13.156 3.244 4.711 1 95.44 112 ILE A CA 1
ATOM 934 C C . ILE A 1 112 ? -12.852 1.749 4.648 1 95.44 112 ILE A C 1
ATOM 936 O O . ILE A 1 112 ? -12.281 1.183 5.586 1 95.44 112 ILE A O 1
ATOM 940 N N . PRO A 1 113 ? -13.211 1.121 3.562 1 94.25 113 PRO A N 1
ATOM 941 C CA . PRO A 1 113 ? -12.914 -0.311 3.486 1 94.25 113 PRO A CA 1
ATOM 942 C C . PRO A 1 113 ? -11.422 -0.599 3.359 1 94.25 113 PRO A C 1
ATOM 944 O O . PRO A 1 113 ? -10.672 0.229 2.836 1 94.25 113 PRO A O 1
ATOM 947 N N . ALA A 1 114 ? -10.984 -1.778 3.797 1 91.88 114 ALA A N 1
ATOM 948 C CA . ALA A 1 114 ? -9.586 -2.188 3.771 1 91.88 114 ALA A CA 1
ATOM 949 C C . ALA A 1 114 ? -9.023 -2.143 2.352 1 91.88 114 ALA A C 1
ATOM 951 O O . ALA A 1 114 ? -7.852 -1.825 2.15 1 91.88 114 ALA A O 1
ATOM 952 N N . SER A 1 115 ? -9.867 -2.412 1.41 1 92.75 115 SER A N 1
ATOM 953 C CA . SER A 1 115 ? -9.453 -2.434 0.012 1 92.75 115 SER A CA 1
ATOM 954 C C . SER A 1 115 ? -9.039 -1.045 -0.463 1 92.75 115 SER A C 1
ATOM 956 O O . SER A 1 115 ? -8.391 -0.905 -1.504 1 92.75 115 SER A O 1
ATOM 958 N N . HIS A 1 116 ? -9.422 -0.032 0.288 1 95.62 116 HIS A N 1
ATOM 959 C CA . HIS A 1 116 ? -9.148 1.341 -0.125 1 95.62 116 HIS A CA 1
ATOM 960 C C . HIS A 1 116 ? -8.031 1.958 0.708 1 95.62 116 HIS A C 1
ATOM 962 O O . HIS A 1 116 ? -7.848 3.178 0.7 1 95.62 116 HIS A O 1
ATOM 968 N N . ILE A 1 117 ? -7.336 1.127 1.417 1 94.62 117 ILE A N 1
ATOM 969 C CA . ILE A 1 117 ? -6.148 1.557 2.146 1 94.62 117 ILE A CA 1
ATOM 970 C C . ILE A 1 117 ? -4.891 1.098 1.407 1 94.62 117 ILE A C 1
ATOM 972 O O . ILE A 1 117 ? -4.766 -0.078 1.057 1 94.62 117 ILE A O 1
ATOM 976 N N . VAL A 1 118 ? -4.023 2.061 1.211 1 94.94 118 VAL A N 1
ATOM 977 C CA . VAL A 1 118 ? -2.799 1.769 0.471 1 94.94 118 VAL A CA 1
ATOM 978 C C . VAL A 1 118 ? -1.584 2.197 1.292 1 94.94 118 VAL A C 1
ATOM 980 O O . VAL A 1 118 ? -1.483 3.355 1.706 1 94.94 118 VAL A O 1
ATOM 983 N N . TYR A 1 119 ? -0.708 1.233 1.54 1 93.19 119 TYR A N 1
ATOM 984 C CA . TYR A 1 119 ? 0.602 1.551 2.098 1 93.19 119 TYR A CA 1
ATOM 985 C C . TYR A 1 119 ? 1.653 1.648 1 1 93.19 119 TYR A C 1
ATOM 987 O O . TYR A 1 119 ? 1.853 0.7 0.237 1 93.19 119 TYR A O 1
ATOM 995 N N . CYS A 1 120 ? 2.26 2.832 0.942 1 92.69 120 CYS A N 1
ATOM 996 C CA . CYS A 1 120 ? 3.27 3.006 -0.094 1 92.69 120 CYS A CA 1
ATOM 997 C C . CYS A 1 120 ? 4.27 4.086 0.295 1 92.69 120 CYS A C 1
ATOM 999 O O . CYS A 1 120 ? 3.961 4.961 1.108 1 92.69 120 CYS A O 1
ATOM 1001 N N . GLY A 1 121 ? 5.441 3.949 -0.292 1 89.62 121 GLY A N 1
ATOM 1002 C CA . GLY A 1 121 ? 6.461 4.965 -0.081 1 89.62 121 GLY A CA 1
ATOM 1003 C C . GLY A 1 121 ? 6.457 6.043 -1.146 1 89.62 121 GLY A C 1
ATOM 1004 O O . GLY A 1 121 ? 6.598 7.227 -0.835 1 89.62 121 GLY A O 1
ATOM 1005 N N . ASP A 1 122 ? 6.32 5.703 -2.307 1 92.94 122 ASP A N 1
ATOM 1006 C CA . ASP A 1 122 ? 6.258 6.586 -3.471 1 92.94 122 ASP A CA 1
ATOM 1007 C C . ASP A 1 122 ? 4.824 6.73 -3.975 1 92.94 122 ASP A C 1
ATOM 1009 O O . ASP A 1 122 ? 4.293 5.824 -4.621 1 92.94 122 ASP A O 1
ATOM 1013 N N . LYS A 1 123 ? 4.246 7.906 -3.795 1 94.25 123 LYS A N 1
ATOM 1014 C CA . LYS A 1 123 ? 2.832 8.078 -4.113 1 94.25 123 LYS A CA 1
ATOM 1015 C C . LYS A 1 123 ? 2.633 8.359 -5.598 1 94.25 123 LYS A C 1
ATOM 1017 O O . LYS A 1 123 ? 1.497 8.453 -6.07 1 94.25 123 LYS A O 1
ATOM 1022 N N . SER A 1 124 ? 3.709 8.469 -6.336 1 94.12 124 SER A N 1
ATOM 1023 C CA . SER A 1 124 ? 3.578 8.594 -7.781 1 94.12 124 SER A CA 1
ATOM 1024 C C . SER A 1 124 ? 2.963 7.344 -8.398 1 94.12 124 SER A C 1
ATOM 1026 O O . SER A 1 124 ? 2.512 7.363 -9.539 1 94.12 124 SER A O 1
ATOM 1028 N N . ILE A 1 125 ? 2.914 6.277 -7.676 1 95.12 125 ILE A N 1
ATOM 1029 C CA . ILE A 1 125 ? 2.412 4.992 -8.148 1 95.12 125 ILE A CA 1
ATOM 1030 C C . ILE A 1 125 ? 0.887 4.973 -8.07 1 95.12 125 ILE A C 1
ATOM 1032 O O . ILE A 1 125 ? 0.244 4.059 -8.594 1 95.12 125 ILE A O 1
ATOM 1036 N N . LEU A 1 126 ? 0.29 5.984 -7.508 1 96.06 126 LEU A N 1
ATOM 1037 C CA . LEU A 1 126 ? -1.152 6.016 -7.297 1 96.06 126 LEU A CA 1
ATOM 1038 C C . LEU A 1 126 ? -1.869 6.578 -8.516 1 96.06 126 LEU A C 1
ATOM 1040 O O . LEU A 1 126 ? -1.531 7.664 -9 1 96.06 126 LEU A O 1
ATOM 1044 N N . LYS A 1 127 ? -2.826 5.836 -8.969 1 96.31 127 LYS A N 1
ATOM 1045 C CA . LYS A 1 127 ? -3.701 6.285 -10.047 1 96.31 127 LYS A CA 1
ATOM 1046 C C . LYS A 1 127 ? -4.965 6.938 -9.492 1 96.31 127 LYS A C 1
ATOM 1048 O O . LYS A 1 127 ? -5.996 6.277 -9.344 1 96.31 127 LYS A O 1
ATOM 1053 N N . ALA A 1 128 ? -4.984 8.211 -9.289 1 96.81 128 ALA A N 1
ATOM 1054 C CA . ALA A 1 128 ? -6.113 8.977 -8.766 1 96.81 128 ALA A CA 1
ATOM 1055 C C . ALA A 1 128 ? -6.176 10.359 -9.398 1 96.81 128 ALA A C 1
ATOM 1057 O O . ALA A 1 128 ? -5.207 10.82 -10.008 1 96.81 128 ALA A O 1
ATOM 1058 N N . ASP A 1 129 ? -7.32 10.961 -9.352 1 97.75 129 ASP A N 1
ATOM 1059 C CA . ASP A 1 129 ? -7.508 12.305 -9.891 1 97.75 129 ASP A CA 1
ATOM 1060 C C . ASP A 1 129 ? -6.938 13.359 -8.938 1 97.75 129 ASP A C 1
ATOM 1062 O O . ASP A 1 129 ? -6.375 14.359 -9.383 1 97.75 129 ASP A O 1
ATOM 1066 N N . TYR A 1 130 ? -7.059 13.156 -7.652 1 98 130 TYR A N 1
ATOM 1067 C CA . TYR A 1 130 ? -6.633 14.117 -6.641 1 98 130 TYR A CA 1
ATOM 1068 C C . TYR A 1 130 ? -5.824 13.438 -5.547 1 98 130 TYR A C 1
ATOM 1070 O O . TYR A 1 130 ? -6.078 12.281 -5.207 1 98 130 TYR A O 1
ATOM 1078 N N . LEU A 1 131 ? -4.875 14.094 -5.016 1 98.19 131 LEU A N 1
ATOM 1079 C CA . LEU A 1 131 ? -4.129 13.688 -3.83 1 98.19 131 LEU A CA 1
ATOM 1080 C C . LEU A 1 131 ? -4.078 14.82 -2.811 1 98.19 131 LEU A C 1
ATOM 1082 O O . LEU A 1 131 ? -3.605 15.922 -3.119 1 98.19 131 LEU A O 1
ATOM 1086 N N . ILE A 1 132 ? -4.637 14.594 -1.676 1 98.38 132 ILE A N 1
ATOM 1087 C CA . ILE A 1 132 ? -4.516 15.523 -0.562 1 98.38 132 ILE A CA 1
ATOM 1088 C C . ILE A 1 132 ? -3.352 15.109 0.334 1 98.38 132 ILE A C 1
ATOM 1090 O O . ILE A 1 132 ? -3.389 14.047 0.958 1 98.38 132 ILE A O 1
ATOM 1094 N N . ASP A 1 133 ? -2.396 15.906 0.398 1 97.81 133 ASP A N 1
ATOM 1095 C CA . ASP A 1 133 ? -1.163 15.578 1.105 1 97.81 133 ASP A CA 1
ATOM 1096 C C . ASP A 1 133 ? -0.487 16.828 1.646 1 97.81 133 ASP A C 1
ATOM 1098 O O . ASP A 1 133 ? -0.579 17.906 1.039 1 97.81 133 ASP A O 1
ATOM 1102 N N . ASP A 1 134 ? 0.18 16.688 2.707 1 96.69 134 ASP A N 1
ATOM 1103 C CA . ASP A 1 134 ? 0.86 17.844 3.281 1 96.69 134 ASP A CA 1
ATOM 1104 C C . ASP A 1 134 ? 2.299 17.938 2.775 1 96.69 134 ASP A C 1
ATOM 1106 O O . ASP A 1 134 ? 2.955 18.969 2.953 1 96.69 134 ASP A O 1
ATOM 1110 N N . ASN A 1 135 ? 2.803 16.844 2.221 1 94.81 135 ASN A N 1
ATOM 1111 C CA . ASN A 1 135 ? 4.184 16.781 1.752 1 94.81 135 ASN A CA 1
ATOM 1112 C C . ASN A 1 135 ? 4.297 17.188 0.284 1 94.81 135 ASN A C 1
ATOM 1114 O O . ASN A 1 135 ? 3.889 16.438 -0.603 1 94.81 135 ASN A O 1
ATOM 1118 N N . PRO A 1 136 ? 4.918 18.312 0.011 1 95.5 136 PRO A N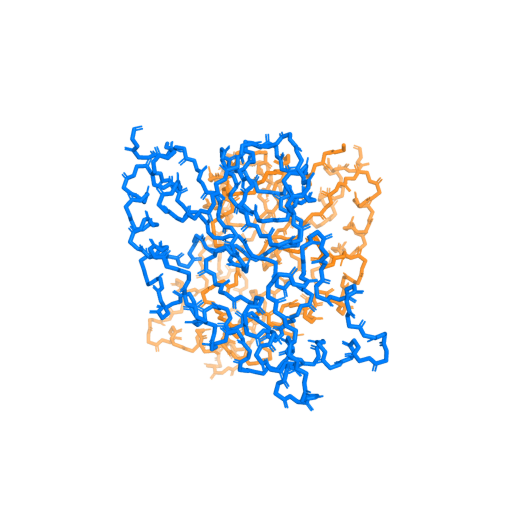 1
ATOM 1119 C CA . PRO A 1 136 ? 5.02 18.781 -1.374 1 95.5 136 PRO A CA 1
ATOM 1120 C C . PRO A 1 136 ? 5.809 17.828 -2.262 1 95.5 136 PRO A C 1
ATOM 1122 O O . PRO A 1 136 ? 5.559 17.75 -3.467 1 95.5 136 PRO A O 1
ATOM 1125 N N . ARG A 1 137 ? 6.738 17.125 -1.698 1 93.19 137 ARG A N 1
ATOM 1126 C CA . ARG A 1 137 ? 7.527 16.172 -2.477 1 93.19 137 ARG A CA 1
ATOM 1127 C C . ARG A 1 137 ? 6.637 15.109 -3.109 1 93.19 137 ARG A C 1
ATOM 1129 O O . ARG A 1 137 ? 6.805 14.766 -4.285 1 93.19 137 ARG A O 1
ATOM 1136 N N . GLN A 1 138 ? 5.723 14.625 -2.377 1 93.75 138 GLN A N 1
ATOM 1137 C CA . GLN A 1 138 ? 4.793 13.617 -2.887 1 93.75 138 GLN A CA 1
ATOM 1138 C C . GLN A 1 138 ? 3.875 14.211 -3.951 1 93.75 138 GLN A C 1
ATOM 1140 O O . GLN A 1 138 ? 3.561 13.547 -4.945 1 93.75 138 GLN A O 1
ATOM 1145 N N . LEU A 1 139 ? 3.479 15.445 -3.717 1 95.88 139 LEU A N 1
ATOM 1146 C CA . LEU A 1 139 ? 2.576 16.109 -4.652 1 95.88 139 LEU A CA 1
ATOM 1147 C C . LEU A 1 139 ? 3.268 16.359 -5.988 1 95.88 139 LEU A C 1
ATOM 1149 O O . LEU A 1 139 ? 2.629 16.297 -7.043 1 95.88 139 LEU A O 1
ATOM 1153 N N . ARG A 1 140 ? 4.535 16.656 -5.973 1 94.44 140 ARG A N 1
ATOM 1154 C CA . ARG A 1 140 ? 5.289 16.906 -7.195 1 94.44 140 ARG A CA 1
ATOM 1155 C C . ARG A 1 140 ? 5.402 15.648 -8.047 1 94.44 140 ARG A C 1
ATOM 1157 O O . ARG A 1 140 ? 5.422 15.719 -9.273 1 94.44 140 ARG A O 1
ATOM 1164 N N . ARG A 1 141 ? 5.434 14.547 -7.379 1 91.88 141 ARG A N 1
ATOM 1165 C CA . ARG A 1 141 ? 5.602 13.273 -8.078 1 91.88 141 ARG A CA 1
ATOM 1166 C C . ARG A 1 141 ? 4.254 12.719 -8.523 1 91.88 141 ARG A C 1
ATOM 1168 O O . ARG A 1 141 ? 4.195 11.859 -9.414 1 91.88 141 ARG A O 1
ATOM 1175 N N . PHE A 1 142 ? 3.262 13.18 -7.93 1 94.56 142 PHE A N 1
ATOM 1176 C CA . PHE A 1 142 ? 1.911 12.727 -8.227 1 94.56 142 PHE A CA 1
ATOM 1177 C C . PHE A 1 142 ? 1.459 13.219 -9.594 1 94.56 142 PHE A C 1
ATOM 1179 O O . PHE A 1 142 ? 1.714 14.367 -9.961 1 94.56 142 PHE A O 1
ATOM 1186 N N . GLN A 1 143 ? 0.807 12.398 -10.422 1 91.69 143 GLN A N 1
ATOM 1187 C CA . GLN A 1 143 ? 0.44 12.75 -11.789 1 91.69 143 GLN A CA 1
ATOM 1188 C C . GLN A 1 143 ? -0.928 13.43 -11.836 1 91.69 143 GLN A C 1
ATOM 1190 O O . GLN A 1 143 ? -1.237 14.156 -12.781 1 91.69 143 GLN A O 1
ATOM 1195 N N . GLY A 1 144 ? -1.856 13.234 -10.922 1 94.69 144 GLY A N 1
ATOM 1196 C CA . GLY A 1 144 ? -3.119 13.945 -10.844 1 94.69 144 GLY A CA 1
ATOM 1197 C C . GLY A 1 144 ? -2.98 15.336 -10.25 1 94.69 144 GLY A C 1
ATOM 1198 O O . GLY A 1 144 ? -1.914 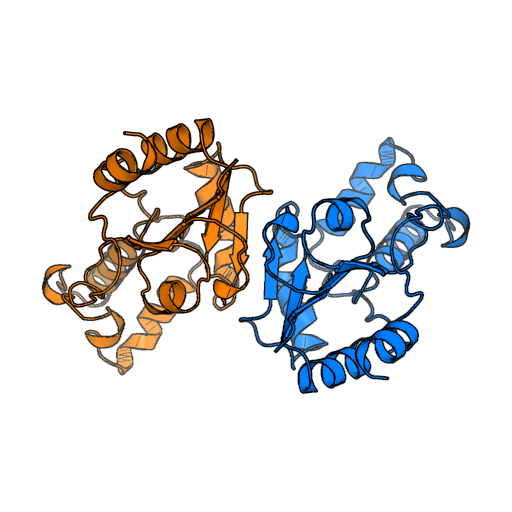15.953 -10.336 1 94.69 144 GLY A O 1
ATOM 1199 N N . GLU A 1 145 ? -4.062 15.914 -9.828 1 97 145 GLU A N 1
ATOM 1200 C CA . GLU A 1 145 ? -4.043 17.219 -9.195 1 97 145 GLU A CA 1
ATOM 1201 C C . GLU A 1 145 ? -3.711 17.109 -7.707 1 97 145 GLU A C 1
ATOM 1203 O O . GLU A 1 145 ? -4.449 16.484 -6.945 1 97 145 GLU A O 1
ATOM 1208 N N . GLY A 1 146 ? -2.613 17.672 -7.332 1 97.38 146 GLY A N 1
ATOM 1209 C CA . GLY A 1 146 ? -2.209 17.688 -5.934 1 97.38 146 GLY A CA 1
ATOM 1210 C C . GLY A 1 146 ? -2.84 18.812 -5.141 1 97.38 146 GLY A C 1
ATOM 1211 O O . GLY A 1 146 ? -2.869 19.953 -5.598 1 97.38 146 GLY A O 1
ATOM 1212 N N . ILE A 1 147 ? -3.377 18.547 -4.016 1 98.31 147 ILE A N 1
ATOM 1213 C CA . ILE A 1 147 ? -3.922 19.516 -3.064 1 98.31 147 ILE A CA 1
ATOM 1214 C C . ILE A 1 147 ? -3.049 19.547 -1.813 1 98.31 147 ILE A C 1
ATOM 1216 O O . ILE A 1 147 ? -2.951 18.562 -1.086 1 98.31 147 ILE A O 1
ATOM 1220 N N . LEU A 1 148 ? -2.445 20.688 -1.617 1 98.25 148 LEU A N 1
ATOM 1221 C CA . LEU A 1 148 ? -1.525 20.828 -0.493 1 98.25 148 LEU A CA 1
ATOM 1222 C C . LEU A 1 148 ? -2.285 21.109 0.798 1 98.25 148 LEU A C 1
ATOM 1224 O O . LEU A 1 148 ? -2.93 22.156 0.926 1 98.25 148 LEU A O 1
ATOM 1228 N N . TYR A 1 149 ? -2.291 20.172 1.707 1 98.44 149 TYR A N 1
ATOM 1229 C CA . TYR A 1 149 ? -2.852 20.391 3.035 1 98.44 149 TYR A CA 1
ATOM 1230 C C . TYR A 1 149 ? -1.895 21.188 3.908 1 98.44 149 TYR A C 1
ATOM 1232 O O . TYR A 1 149 ? -0.737 20.797 4.09 1 98.44 149 TYR A O 1
ATOM 1240 N N . SER A 1 150 ? -2.393 22.188 4.438 1 96.75 150 SER A N 1
ATOM 1241 C CA . SER A 1 150 ? -1.535 23.125 5.145 1 96.75 150 SER A CA 1
ATOM 1242 C C . SER A 1 150 ? -0.924 22.5 6.391 1 96.75 150 SER A C 1
ATOM 1244 O O . SER A 1 150 ? -1.614 21.812 7.148 1 96.75 150 SER A O 1
ATOM 1246 N N . SER A 1 151 ? 0.282 22.672 6.547 1 95.19 151 SER A N 1
ATOM 1247 C CA . SER A 1 151 ? 1.088 22.25 7.691 1 95.19 151 SER A CA 1
ATOM 1248 C C . SER A 1 151 ? 2.217 23.25 7.957 1 95.19 151 SER A C 1
ATOM 1250 O O . SER A 1 151 ? 2.592 24.016 7.074 1 95.19 151 SER A O 1
ATOM 1252 N N . PRO A 1 152 ? 2.711 23.297 9.188 1 93.56 152 PRO A N 1
ATOM 1253 C CA . PRO A 1 152 ? 3.777 24.25 9.5 1 93.56 152 PRO A CA 1
ATOM 1254 C C . PRO A 1 152 ? 4.98 24.109 8.578 1 93.56 152 PRO A C 1
ATOM 1256 O O . PRO A 1 152 ? 5.57 25.125 8.172 1 93.56 152 PRO A O 1
ATOM 1259 N N . HIS A 1 153 ? 5.359 22.953 8.148 1 92.62 153 HIS A N 1
ATOM 1260 C CA . HIS A 1 153 ? 6.586 22.75 7.391 1 92.62 153 HIS A CA 1
ATOM 1261 C C . HIS A 1 153 ? 6.418 23.188 5.938 1 92.62 153 HIS A C 1
ATOM 1263 O O . HIS A 1 153 ? 7.406 23.344 5.215 1 92.62 153 HIS A O 1
ATOM 1269 N N . ASN A 1 154 ? 5.188 23.406 5.508 1 95.56 154 ASN A N 1
ATOM 1270 C CA . ASN A 1 154 ? 5.02 23.688 4.086 1 95.56 154 ASN A CA 1
ATOM 1271 C C . ASN A 1 154 ? 4.422 25.078 3.867 1 95.56 154 ASN A C 1
ATOM 1273 O O . ASN A 1 154 ? 3.865 25.359 2.805 1 95.56 154 ASN A O 1
ATOM 1277 N N . VAL A 1 155 ? 4.465 25.953 4.855 1 93.38 155 VAL A N 1
ATOM 1278 C CA . VAL A 1 155 ? 3.863 27.281 4.824 1 93.38 155 VAL A CA 1
ATOM 1279 C C . VAL A 1 155 ? 4.418 28.062 3.641 1 93.38 155 VAL A C 1
ATOM 1281 O O . VAL A 1 155 ? 3.701 28.859 3.018 1 93.38 155 VAL A O 1
ATOM 1284 N N . GLY A 1 156 ? 5.598 27.828 3.236 1 92.31 156 GLY A N 1
ATOM 1285 C CA . GLY A 1 156 ? 6.23 28.594 2.18 1 92.31 156 GLY A CA 1
ATOM 1286 C C . GLY A 1 156 ? 6.098 27.969 0.81 1 92.31 156 GLY A C 1
ATOM 1287 O O . GLY A 1 156 ? 6.562 28.516 -0.188 1 92.31 156 GLY A O 1
ATOM 1288 N N . VAL A 1 157 ? 5.469 26.875 0.75 1 93.94 157 VAL A N 1
ATOM 1289 C CA . VAL A 1 157 ? 5.363 26.141 -0.512 1 93.94 157 VAL A CA 1
ATOM 1290 C C . VAL A 1 157 ? 4.27 26.766 -1.376 1 93.94 157 VAL A C 1
ATOM 1292 O O . VAL A 1 157 ? 3.166 27.031 -0.894 1 93.94 157 VAL A O 1
ATOM 1295 N N . LYS A 1 158 ? 4.625 27.062 -2.596 1 94.19 158 LYS A N 1
ATOM 1296 C CA . LYS A 1 158 ? 3.691 27.641 -3.562 1 94.19 158 LYS A CA 1
ATOM 1297 C C . LYS A 1 158 ? 3.492 26.703 -4.754 1 94.19 158 LYS A C 1
ATOM 1299 O O . LYS A 1 158 ? 4.223 25.734 -4.91 1 94.19 158 LYS A O 1
ATOM 1304 N N . GLY A 1 159 ? 2.445 26.953 -5.566 1 93.88 159 GLY A N 1
ATOM 1305 C CA . GLY A 1 159 ? 2.295 26.203 -6.801 1 93.88 159 GLY A CA 1
ATOM 1306 C C . GLY A 1 159 ? 1.248 25.109 -6.711 1 93.88 159 GLY A C 1
ATOM 1307 O O . GLY A 1 159 ? 0.996 24.406 -7.688 1 93.88 159 GLY A O 1
ATOM 1308 N N . PHE A 1 160 ? 0.698 24.922 -5.582 1 96.25 160 PHE A N 1
ATOM 1309 C CA . PHE A 1 160 ? -0.365 23.938 -5.402 1 96.25 160 PHE A CA 1
ATOM 1310 C C . PHE A 1 160 ? -1.639 24.609 -4.898 1 96.25 160 PHE A C 1
ATOM 1312 O O . PHE A 1 160 ? -1.58 25.641 -4.215 1 96.25 160 PHE A O 1
ATOM 1319 N N . LYS A 1 161 ? -2.777 24.016 -5.309 1 97.12 161 LYS A N 1
ATOM 1320 C CA . LYS A 1 161 ? -3.992 24.344 -4.574 1 97.12 161 LYS A CA 1
ATOM 1321 C C . LYS A 1 161 ? -3.865 23.969 -3.1 1 97.12 161 LYS A C 1
ATOM 1323 O O . LYS A 1 161 ? -3.434 22.875 -2.771 1 97.12 161 LYS A O 1
ATOM 1328 N N . ARG A 1 162 ? -4.223 24.938 -2.305 1 97.81 162 ARG A N 1
ATOM 1329 C CA . ARG A 1 162 ? -3.996 24.75 -0.875 1 97.81 162 ARG A CA 1
ATOM 1330 C C . ARG A 1 162 ? -5.316 24.703 -0.112 1 97.81 162 ARG A C 1
ATOM 1332 O O . ARG A 1 162 ? -6.258 25.438 -0.446 1 97.81 162 ARG A O 1
ATOM 1339 N N . VAL A 1 163 ? -5.375 23.844 0.891 1 98.19 163 VAL A N 1
ATOM 1340 C CA . VAL A 1 163 ? -6.477 23.797 1.849 1 98.19 163 VAL A CA 1
ATOM 1341 C C . VAL A 1 163 ? -5.926 23.875 3.271 1 98.19 163 VAL A C 1
ATOM 1343 O O . VAL A 1 163 ? -4.922 23.234 3.592 1 98.19 163 VAL A O 1
ATOM 1346 N N . LYS A 1 164 ? -6.566 24.609 4.125 1 96.69 164 LYS A N 1
ATOM 1347 C CA . LYS A 1 164 ? -6.074 24.859 5.477 1 96.69 164 LYS A CA 1
ATOM 1348 C C . LYS A 1 164 ? -6.602 23.812 6.453 1 96.69 164 LYS A C 1
ATOM 1350 O O . LYS A 1 164 ? -5.996 23.578 7.504 1 96.69 164 LYS A O 1
ATOM 1355 N N . ASP A 1 165 ? -7.746 23.344 6.184 1 97.25 165 ASP A N 1
ATOM 1356 C CA . ASP A 1 165 ? -8.406 22.375 7.047 1 97.25 165 ASP A CA 1
ATOM 1357 C C . ASP A 1 165 ? -9.461 21.578 6.273 1 97.25 165 ASP A C 1
ATOM 1359 O O . ASP A 1 165 ? -9.578 21.719 5.055 1 97.25 165 ASP A O 1
ATOM 1363 N N . TRP A 1 166 ? -10.125 20.719 6.969 1 98.19 166 TRP A N 1
ATOM 1364 C CA . TRP A 1 166 ? -11.047 19.812 6.297 1 98.19 166 TRP A CA 1
ATOM 1365 C C . TRP A 1 166 ? -12.32 20.547 5.879 1 98.19 166 TRP A C 1
ATOM 1367 O O . TRP A 1 166 ? -13.062 20.062 5.012 1 98.19 166 TRP A O 1
ATOM 1377 N N . LEU A 1 167 ? -12.586 21.656 6.527 1 97.94 167 LEU A N 1
ATOM 1378 C CA . LEU A 1 167 ? -13.711 22.453 6.055 1 97.94 167 LEU A CA 1
ATOM 1379 C C . LEU A 1 167 ? -13.438 23 4.656 1 97.94 167 LEU A C 1
ATOM 1381 O O . LEU A 1 167 ? -14.336 23.062 3.818 1 97.94 167 LEU A O 1
ATOM 1385 N N . GLU A 1 168 ? -12.219 23.375 4.43 1 98.31 168 GLU A N 1
ATOM 1386 C CA . GLU A 1 168 ? -11.844 23.844 3.098 1 98.31 168 GLU A CA 1
ATOM 1387 C C . GLU A 1 168 ? -11.812 22.688 2.1 1 98.31 168 GLU A C 1
ATOM 1389 O O . GLU A 1 168 ? -12.094 22.875 0.915 1 98.31 168 GLU A O 1
ATOM 1394 N N . VAL A 1 169 ? -11.445 21.5 2.545 1 98.06 169 VAL A N 1
ATOM 1395 C CA . VAL A 1 169 ? -11.531 20.328 1.694 1 98.06 169 VAL A CA 1
ATOM 1396 C C . VAL A 1 169 ? -12.977 20.094 1.266 1 98.06 169 VAL A C 1
ATOM 1398 O O . VAL A 1 169 ? -13.25 19.844 0.091 1 98.06 169 VAL A O 1
ATOM 1401 N N . GLU A 1 170 ? -13.844 20.188 2.234 1 97.81 170 GLU A N 1
ATOM 1402 C CA . GLU A 1 170 ? -15.266 20.016 1.95 1 97.81 170 GLU A CA 1
ATOM 1403 C C . GLU A 1 170 ? -15.734 21 0.892 1 97.81 170 GLU A C 1
ATOM 1405 O O . GLU A 1 170 ? -16.438 20.625 -0.055 1 97.81 170 GLU A O 1
ATOM 1410 N N . LYS A 1 171 ? -15.383 22.25 1.077 1 97.44 171 LYS A N 1
ATOM 1411 C CA . LYS A 1 171 ? -15.773 23.312 0.141 1 97.44 171 LYS A CA 1
ATOM 1412 C C . LYS A 1 171 ? -15.211 23.031 -1.253 1 97.44 171 LYS A C 1
ATOM 1414 O O . LYS A 1 171 ? -15.891 23.266 -2.256 1 97.44 171 LYS A O 1
ATOM 1419 N N . LEU A 1 172 ? -14.023 22.547 -1.331 1 96.94 172 LEU A N 1
ATOM 1420 C CA . LEU A 1 172 ? -13.32 22.328 -2.59 1 96.94 172 LEU A CA 1
ATOM 1421 C C . LEU A 1 172 ? -13.984 21.203 -3.385 1 96.94 172 LEU A C 1
ATOM 1423 O O . LEU A 1 172 ? -14.109 21.297 -4.609 1 96.94 172 LEU A O 1
ATOM 1427 N N . PHE A 1 173 ? -14.461 20.094 -2.717 1 96.56 173 PHE A N 1
ATOM 1428 C CA . PHE A 1 173 ? -14.859 18.891 -3.443 1 96.56 173 PHE A CA 1
ATOM 1429 C C . PHE A 1 173 ? -16.375 18.734 -3.43 1 96.56 173 PHE A C 1
ATOM 1431 O O . PHE A 1 173 ? -16.938 18.016 -4.262 1 96.56 173 PHE A O 1
ATOM 1438 N N . LEU A 1 174 ? -17.047 19.219 -2.539 1 92.25 174 LEU A N 1
ATOM 1439 C CA . LEU A 1 174 ? -18.469 18.984 -2.393 1 92.25 174 LEU A CA 1
ATOM 1440 C C . LEU A 1 174 ? -19.281 20.25 -2.699 1 92.25 174 LEU A C 1
ATOM 1442 O O . LEU A 1 174 ? -20.5 20.203 -2.773 1 92.25 174 LEU A O 1
ATOM 1446 N N . ARG A 1 175 ? -18.75 21.406 -2.859 1 79.12 175 ARG A N 1
ATOM 1447 C CA . ARG A 1 175 ? -19.547 22.562 -3.223 1 79.12 175 ARG A CA 1
ATOM 1448 C C . ARG A 1 175 ? -19.594 22.75 -4.734 1 79.12 175 ARG A C 1
ATOM 1450 O O . ARG A 1 175 ? -18.656 22.359 -5.438 1 79.12 175 ARG A O 1
ATOM 1457 N N . MET B 1 1 ? 10.508 6.219 -17.953 1 87.5 1 MET B N 1
ATOM 1458 C CA . MET B 1 1 ? 10.711 4.773 -17.891 1 87.5 1 MET B CA 1
ATOM 1459 C C . MET B 1 1 ? 9.398 4.051 -17.609 1 87.5 1 MET B C 1
ATOM 1461 O O . MET B 1 1 ? 8.578 4.535 -16.828 1 87.5 1 MET B O 1
ATOM 1465 N N . LYS B 1 2 ? 9.125 2.891 -18.328 1 96.19 2 LYS B N 1
ATOM 1466 C CA . LYS B 1 2 ? 7.898 2.133 -18.094 1 96.19 2 LYS B CA 1
ATOM 1467 C C . LYS B 1 2 ? 7.895 1.479 -16.719 1 96.19 2 LYS B C 1
ATOM 1469 O O . LYS B 1 2 ? 8.953 1.13 -16.188 1 96.19 2 LYS B O 1
ATOM 1474 N N . ARG B 1 3 ? 6.746 1.348 -16.188 1 97.44 3 ARG B N 1
ATOM 1475 C CA . ARG B 1 3 ? 6.59 0.788 -14.844 1 97.44 3 ARG B CA 1
ATOM 1476 C C . ARG B 1 3 ? 5.984 -0.61 -14.906 1 97.44 3 ARG B C 1
ATOM 1478 O O . ARG B 1 3 ? 5.031 -0.849 -15.648 1 97.44 3 ARG B O 1
ATOM 1485 N N . ILE B 1 4 ? 6.574 -1.497 -14.109 1 98.31 4 ILE B N 1
ATOM 1486 C CA . ILE B 1 4 ? 6.047 -2.85 -13.969 1 98.31 4 ILE B CA 1
ATOM 1487 C C . ILE B 1 4 ? 5.699 -3.115 -12.5 1 98.31 4 ILE B C 1
ATOM 1489 O O . ILE B 1 4 ? 6.551 -2.979 -11.625 1 98.31 4 ILE B O 1
ATOM 1493 N N . CYS B 1 5 ? 4.465 -3.443 -12.273 1 98.12 5 CYS B N 1
ATOM 1494 C CA . CYS B 1 5 ? 4.062 -3.922 -10.961 1 98.12 5 CYS B CA 1
ATOM 1495 C C . CYS B 1 5 ? 4.023 -5.445 -10.922 1 98.12 5 CYS B C 1
ATOM 1497 O O . CYS B 1 5 ? 3.561 -6.082 -11.867 1 98.12 5 CYS B O 1
ATOM 1499 N N . VAL B 1 6 ? 4.547 -5.965 -9.867 1 98.31 6 VAL B N 1
ATOM 1500 C CA . VAL B 1 6 ? 4.602 -7.418 -9.711 1 98.31 6 VAL B CA 1
ATOM 1501 C C . VAL B 1 6 ? 3.924 -7.82 -8.406 1 98.31 6 VAL B C 1
ATOM 1503 O O . VAL B 1 6 ? 4.227 -7.27 -7.348 1 98.31 6 VAL B O 1
ATOM 1506 N N . ASP B 1 7 ? 2.992 -8.734 -8.516 1 97.31 7 ASP B N 1
ATOM 1507 C CA . ASP B 1 7 ? 2.389 -9.312 -7.316 1 97.31 7 ASP B CA 1
ATOM 1508 C C . ASP B 1 7 ? 3.375 -10.227 -6.59 1 97.31 7 ASP B C 1
ATOM 1510 O O . ASP B 1 7 ? 4.277 -10.797 -7.207 1 97.31 7 ASP B O 1
ATOM 1514 N N . MET B 1 8 ? 3.172 -10.281 -5.285 1 96.44 8 MET B N 1
ATOM 1515 C CA . MET B 1 8 ? 4.102 -11.07 -4.484 1 96.44 8 MET B CA 1
ATOM 1516 C C . MET B 1 8 ? 3.654 -12.523 -4.414 1 96.44 8 MET B C 1
ATOM 1518 O O . MET B 1 8 ? 4.363 -13.422 -4.875 1 96.44 8 MET B O 1
ATOM 1522 N N . ASP B 1 9 ? 2.445 -12.734 -3.879 1 93.81 9 ASP B N 1
ATOM 1523 C CA . ASP B 1 9 ? 1.978 -14.086 -3.562 1 93.81 9 ASP B CA 1
ATOM 1524 C C . ASP B 1 9 ? 1.648 -14.859 -4.832 1 93.81 9 ASP B C 1
ATOM 1526 O O . ASP B 1 9 ? 0.958 -14.352 -5.719 1 93.81 9 ASP B O 1
ATOM 1530 N N . GLU B 1 10 ? 2.215 -16.125 -4.906 1 94.44 10 GLU B N 1
ATOM 1531 C CA . GLU B 1 10 ? 1.991 -17.078 -5.996 1 94.44 10 GLU B CA 1
ATOM 1532 C C . GLU B 1 10 ? 2.641 -16.578 -7.289 1 94.44 10 GLU B C 1
ATOM 1534 O O . GLU B 1 10 ? 2.525 -17.234 -8.328 1 94.44 10 GLU B O 1
ATOM 1539 N N . VAL B 1 11 ? 3.332 -15.461 -7.23 1 97.44 11 VAL B N 1
ATOM 1540 C CA . VAL B 1 11 ? 4.055 -14.938 -8.383 1 97.44 11 VAL B CA 1
ATOM 1541 C C . VAL B 1 11 ? 5.555 -14.922 -8.094 1 97.44 11 VAL B C 1
ATOM 1543 O O . VAL B 1 11 ? 6.34 -15.547 -8.805 1 97.44 11 VAL B O 1
ATOM 1546 N N . MET B 1 12 ? 5.922 -14.227 -7.027 1 97.31 12 MET B N 1
ATOM 1547 C CA . MET B 1 12 ? 7.312 -14.219 -6.582 1 97.31 12 MET B CA 1
ATOM 1548 C C . MET B 1 12 ? 7.539 -15.25 -5.484 1 97.31 12 MET B C 1
ATOM 1550 O O . MET B 1 12 ? 8.648 -15.766 -5.332 1 97.31 12 MET B O 1
ATOM 1554 N N . ALA B 1 13 ? 6.535 -15.414 -4.691 1 96.69 13 ALA B N 1
ATOM 1555 C CA . ALA B 1 13 ? 6.59 -16.297 -3.525 1 96.69 13 ALA B CA 1
ATOM 1556 C C . ALA B 1 13 ? 5.648 -17.484 -3.688 1 96.69 13 ALA B C 1
ATOM 1558 O O . ALA B 1 13 ? 4.523 -17.328 -4.172 1 96.69 13 ALA B O 1
ATOM 1559 N N . ASP B 1 14 ? 6.059 -18.594 -3.287 1 96.06 14 ASP B N 1
ATOM 1560 C CA . ASP B 1 14 ? 5.254 -19.812 -3.438 1 96.06 14 ASP B CA 1
ATOM 1561 C C . ASP B 1 14 ? 4.289 -19.969 -2.266 1 96.06 14 ASP B C 1
ATOM 1563 O O . ASP B 1 14 ? 4.418 -20.922 -1.48 1 96.06 14 ASP B O 1
ATOM 1567 N N . ALA B 1 15 ? 3.307 -19.172 -2.189 1 93.81 15 ALA B N 1
ATOM 1568 C CA . ALA B 1 15 ? 2.295 -19.219 -1.137 1 93.81 15 ALA B CA 1
ATOM 1569 C C . ALA B 1 15 ? 1.447 -20.469 -1.236 1 93.81 15 ALA B C 1
ATOM 1571 O O . ALA B 1 15 ? 1.124 -21.094 -0.22 1 93.81 15 ALA B O 1
ATOM 1572 N N . LEU B 1 16 ? 1.104 -20.875 -2.396 1 93.56 16 LEU B N 1
ATOM 1573 C CA . LEU B 1 16 ? 0.286 -22.062 -2.602 1 93.56 16 LEU B CA 1
ATOM 1574 C C . LEU B 1 16 ? 1.016 -23.312 -2.121 1 93.56 16 LEU B C 1
ATOM 1576 O O . LEU B 1 16 ? 0.436 -24.141 -1.418 1 93.56 16 LEU B O 1
ATOM 1580 N N . GLY B 1 17 ? 2.266 -23.438 -2.562 1 93.31 17 GLY B N 1
ATOM 1581 C CA . GLY B 1 17 ? 3.057 -24.562 -2.107 1 93.31 17 GLY B CA 1
ATOM 1582 C C . GLY B 1 17 ? 3.107 -24.688 -0.596 1 93.31 17 GLY B C 1
ATOM 1583 O O . GLY B 1 17 ? 2.969 -25.781 -0.052 1 93.31 17 GLY B O 1
ATOM 1584 N N . GLU B 1 18 ? 3.307 -23.594 0.059 1 94.19 18 GLU B N 1
ATOM 1585 C CA . GLU B 1 18 ? 3.354 -23.578 1.518 1 94.19 18 GLU B CA 1
ATOM 1586 C C . GLU B 1 18 ? 2.014 -23.984 2.117 1 94.19 18 GLU B C 1
ATOM 1588 O O . GLU B 1 18 ? 1.966 -24.781 3.062 1 94.19 18 GLU B O 1
ATOM 1593 N N . HIS B 1 19 ? 0.921 -23.453 1.59 1 93.69 19 HIS B N 1
ATOM 1594 C CA . HIS B 1 19 ? -0.417 -23.828 2.035 1 93.69 19 HIS B CA 1
ATOM 1595 C C . HIS B 1 19 ? -0.642 -25.328 1.908 1 93.69 19 HIS B C 1
ATOM 1597 O O . HIS B 1 19 ? -1.144 -25.969 2.836 1 93.69 19 HIS B O 1
ATOM 1603 N N . LEU B 1 20 ? -0.247 -25.844 0.801 1 93.75 20 LEU B N 1
ATOM 1604 C CA . LEU B 1 20 ? -0.426 -27.266 0.531 1 93.75 20 LEU B CA 1
ATOM 1605 C C . LEU B 1 20 ? 0.4 -28.109 1.495 1 93.75 20 LEU B C 1
ATOM 1607 O O . LEU B 1 20 ? -0.087 -29.109 2.02 1 93.75 20 LEU B O 1
ATOM 1611 N N . THR B 1 21 ? 1.585 -27.688 1.671 1 94.56 21 THR B N 1
ATOM 1612 C CA . THR B 1 21 ? 2.482 -28.406 2.568 1 94.56 21 THR B CA 1
ATOM 1613 C C . THR B 1 21 ? 1.896 -28.469 3.977 1 94.56 21 THR B C 1
ATOM 1615 O O . THR B 1 21 ? 1.817 -29.547 4.566 1 94.56 21 THR B O 1
ATOM 1618 N N . ARG B 1 22 ? 1.471 -27.375 4.488 1 94.69 22 ARG B N 1
ATOM 1619 C CA . ARG B 1 22 ? 0.921 -27.328 5.84 1 94.69 22 ARG B CA 1
ATOM 1620 C C . ARG B 1 22 ? -0.379 -28.109 5.934 1 94.69 22 ARG B C 1
ATOM 1622 O O . ARG B 1 22 ? -0.567 -28.891 6.867 1 94.69 22 ARG B O 1
ATOM 1629 N N . TYR B 1 23 ? -1.239 -27.875 4.996 1 94.44 23 TYR B N 1
ATOM 1630 C CA . TYR B 1 23 ? -2.537 -28.547 5.004 1 94.44 23 TYR B CA 1
ATOM 1631 C C . TYR B 1 23 ? -2.377 -30.047 4.938 1 94.44 23 TYR B C 1
ATOM 1633 O O . TYR B 1 23 ? -2.986 -30.781 5.719 1 94.44 23 TYR B O 1
ATOM 1641 N N . ASN B 1 24 ? -1.559 -30.5 3.961 1 96 24 ASN B N 1
ATOM 1642 C CA . ASN B 1 24 ? -1.323 -31.938 3.801 1 96 24 ASN B CA 1
ATOM 1643 C C . ASN B 1 24 ? -0.701 -32.531 5.055 1 96 24 ASN B C 1
ATOM 1645 O O . ASN B 1 24 ? -1.051 -33.656 5.449 1 96 24 ASN B O 1
ATOM 1649 N N . ARG B 1 25 ? 0.183 -31.844 5.645 1 95.31 25 ARG B N 1
ATOM 1650 C CA . ARG B 1 25 ? 0.816 -32.281 6.879 1 95.31 25 ARG B CA 1
ATOM 1651 C C . ARG B 1 25 ? -0.204 -32.406 8.008 1 95.31 25 ARG B C 1
ATOM 1653 O O . ARG B 1 25 ? -0.292 -33.438 8.672 1 95.31 25 ARG B O 1
ATOM 1660 N N . ASP B 1 26 ? -1.041 -31.453 8.203 1 94.94 26 ASP B N 1
ATOM 1661 C CA . ASP B 1 26 ? -1.925 -31.344 9.359 1 94.94 26 ASP B CA 1
ATOM 1662 C C . ASP B 1 26 ? -3.123 -32.281 9.219 1 94.94 26 ASP B C 1
ATOM 1664 O O . ASP B 1 26 ? -3.656 -32.781 10.211 1 94.94 26 ASP B O 1
ATOM 1668 N N . TYR B 1 27 ? -3.512 -32.594 8.039 1 94.62 27 TYR B N 1
ATOM 1669 C CA . TYR B 1 27 ? -4.719 -33.375 7.852 1 94.62 27 TYR B CA 1
ATOM 1670 C C . TYR B 1 27 ? -4.387 -34.719 7.207 1 94.62 27 TYR B C 1
ATOM 1672 O O . TYR B 1 27 ? -5.289 -35.469 6.82 1 94.62 27 TYR B O 1
ATOM 1680 N N . ASP B 1 28 ? -3.111 -34.938 7.047 1 94.19 28 ASP B N 1
ATOM 1681 C CA . ASP B 1 28 ? -2.625 -36.156 6.465 1 94.19 28 ASP B CA 1
ATOM 1682 C C . ASP B 1 28 ? -3.275 -36.438 5.109 1 94.19 28 ASP B C 1
ATOM 1684 O O . ASP B 1 28 ? -3.83 -37.5 4.879 1 94.19 28 ASP B O 1
ATOM 1688 N N . GLU B 1 29 ? -3.342 -35.344 4.332 1 93.75 29 GLU B N 1
ATOM 1689 C CA . GLU B 1 29 ? -3.836 -35.438 2.959 1 93.75 29 GLU B CA 1
ATOM 1690 C C . GLU B 1 29 ? -2.689 -35.344 1.955 1 93.75 29 GLU B C 1
ATOM 1692 O O . GLU B 1 29 ? -1.527 -35.219 2.342 1 93.75 29 GLU B O 1
ATOM 1697 N N . GLN B 1 30 ? -3.051 -35.594 0.71 1 93 30 GLN B N 1
ATOM 1698 C CA . GLN B 1 30 ? -2.047 -35.562 -0.348 1 93 30 GLN B CA 1
ATOM 1699 C C . GLN B 1 30 ? -2.547 -34.75 -1.541 1 93 30 GLN B C 1
ATOM 1701 O O . GLN B 1 30 ? -2.471 -35.188 -2.684 1 93 30 GLN B O 1
ATOM 1706 N N . ILE B 1 31 ? -3.092 -33.656 -1.201 1 93.06 31 ILE B N 1
ATOM 1707 C CA . ILE B 1 31 ? -3.543 -32.781 -2.273 1 93.06 31 ILE B CA 1
ATOM 1708 C C . ILE B 1 31 ? -2.344 -32.312 -3.096 1 93.06 31 ILE B C 1
ATOM 1710 O O . ILE B 1 31 ? -1.328 -31.891 -2.541 1 93.06 31 ILE B O 1
ATOM 1714 N N . THR B 1 32 ? -2.393 -32.469 -4.391 1 92.38 32 THR B N 1
ATOM 1715 C CA . THR B 1 32 ? -1.325 -32.062 -5.293 1 92.38 32 THR B CA 1
ATOM 1716 C C . THR B 1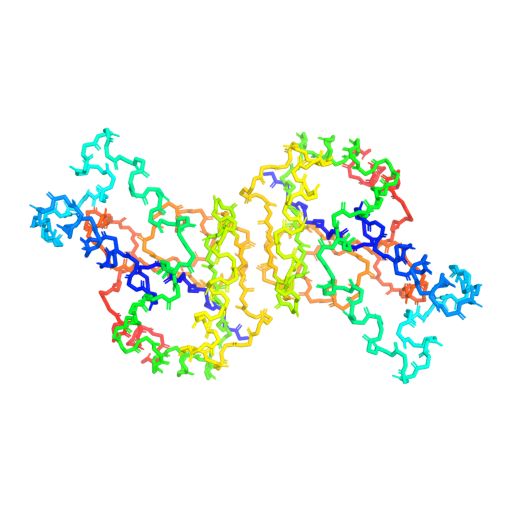 32 ? -1.759 -30.844 -6.125 1 92.38 32 THR B C 1
ATOM 1718 O O . THR B 1 32 ? -2.932 -30.469 -6.113 1 92.38 32 THR B O 1
ATOM 1721 N N . ILE B 1 33 ? -0.783 -30.219 -6.73 1 90.75 33 ILE B N 1
ATOM 1722 C CA . ILE B 1 33 ? -1.045 -29.094 -7.617 1 90.75 33 ILE B CA 1
ATOM 1723 C C . ILE B 1 33 ? -2.029 -29.516 -8.703 1 90.75 33 ILE B C 1
ATOM 1725 O O . ILE B 1 33 ? -2.9 -28.734 -9.102 1 90.75 33 ILE B O 1
ATOM 1729 N N . ALA B 1 34 ? -1.894 -30.719 -9.195 1 90.12 34 ALA B N 1
ATOM 1730 C CA . ALA B 1 34 ? -2.775 -31.25 -10.227 1 90.12 34 ALA B CA 1
ATOM 1731 C C . ALA B 1 34 ? -4.227 -31.266 -9.758 1 90.12 34 ALA B C 1
ATOM 1733 O O . ALA B 1 34 ? -5.148 -31.078 -10.555 1 90.12 34 ALA B O 1
ATOM 1734 N N . ASP B 1 35 ? -4.453 -31.453 -8.508 1 91.88 35 ASP B N 1
ATOM 1735 C CA . ASP B 1 35 ? -5.789 -31.5 -7.918 1 91.88 35 ASP B CA 1
ATOM 1736 C C . ASP B 1 35 ? -6.418 -30.109 -7.895 1 91.88 35 ASP B C 1
ATOM 1738 O O . ASP B 1 35 ? -7.625 -29.969 -7.695 1 91.88 35 ASP B O 1
ATOM 1742 N N . LEU B 1 36 ? -5.598 -29.109 -8.109 1 92.62 36 LEU B N 1
ATOM 1743 C CA . LEU B 1 36 ? -6.07 -27.75 -7.977 1 92.62 36 LEU B CA 1
ATOM 1744 C C . LEU B 1 36 ? -6.309 -27.109 -9.344 1 92.62 36 LEU B C 1
ATOM 1746 O O . LEU B 1 36 ? -6.559 -25.906 -9.445 1 92.62 36 LEU B O 1
ATOM 1750 N N . GLU B 1 37 ? -6.344 -27.844 -10.32 1 91.31 37 GLU B N 1
ATOM 1751 C CA . GLU B 1 37 ? -6.512 -27.312 -11.664 1 91.31 37 GLU B CA 1
ATOM 1752 C C . GLU B 1 37 ? -7.867 -26.625 -11.82 1 91.31 37 GLU B C 1
ATOM 1754 O O . GLU B 1 37 ? -8.914 -27.281 -11.766 1 91.31 37 GLU B O 1
ATOM 1759 N N . GLY B 1 38 ? -7.762 -25.359 -12.031 1 90.62 38 GLY B N 1
ATOM 1760 C CA . GLY B 1 38 ? -8.969 -24.562 -12.227 1 90.62 38 GLY B CA 1
ATOM 1761 C C . GLY B 1 38 ? -9.68 -24.234 -10.938 1 90.62 38 GLY B C 1
ATOM 1762 O O . GLY B 1 38 ? -10.797 -23.703 -10.953 1 90.62 38 GLY B O 1
ATOM 1763 N N . LYS B 1 39 ? -9.078 -24.641 -9.852 1 91.38 39 LYS B N 1
ATOM 1764 C CA . LYS B 1 39 ? -9.703 -24.469 -8.547 1 91.38 39 LYS B CA 1
ATOM 1765 C C . LYS B 1 39 ? -8.742 -23.812 -7.555 1 91.38 39 LYS B C 1
ATOM 1767 O O . LYS B 1 39 ? -7.531 -24.031 -7.633 1 91.38 39 LYS B O 1
ATOM 1772 N N . TRP B 1 40 ? -9.344 -23.031 -6.73 1 90.38 40 TRP B N 1
ATOM 1773 C CA . TRP B 1 40 ? -8.578 -22.562 -5.586 1 90.38 40 TRP B CA 1
ATOM 1774 C C . TRP B 1 40 ? -8.5 -23.625 -4.5 1 90.38 40 TRP B C 1
ATOM 1776 O O . TRP B 1 40 ? -9.367 -24.5 -4.426 1 90.38 40 TRP B O 1
ATOM 1786 N N . LEU B 1 41 ? -7.453 -23.547 -3.709 1 89.25 41 LEU B N 1
ATOM 1787 C CA . LEU B 1 41 ? -7.332 -24.469 -2.59 1 89.25 41 LEU B CA 1
ATOM 1788 C C . LEU B 1 41 ? -8.578 -24.438 -1.71 1 89.25 41 LEU B C 1
ATOM 1790 O O . LEU B 1 41 ? -9.062 -25.469 -1.265 1 89.25 41 LEU B O 1
ATOM 1794 N N . TRP B 1 42 ? -9.133 -23.25 -1.528 1 89.12 42 TRP B N 1
ATOM 1795 C CA . TRP B 1 42 ? -10.328 -23.047 -0.715 1 89.12 42 TRP B CA 1
ATOM 1796 C C . TRP B 1 42 ? -11.516 -23.812 -1.285 1 89.12 42 TRP B C 1
ATOM 1798 O O . TRP B 1 42 ? -12.422 -24.203 -0.547 1 89.12 42 TRP B O 1
ATOM 1808 N N . ASP B 1 43 ? -11.508 -24.047 -2.588 1 89.56 43 ASP B N 1
ATOM 1809 C CA . ASP B 1 43 ? -12.602 -24.734 -3.258 1 89.56 43 ASP B CA 1
ATOM 1810 C C . ASP B 1 43 ? -12.492 -26.25 -3.076 1 89.56 43 ASP B C 1
ATOM 1812 O O . ASP B 1 43 ? -13.484 -26.969 -3.191 1 89.56 43 ASP B O 1
ATOM 1816 N N . VAL B 1 44 ? -11.352 -26.703 -2.877 1 88.94 44 VAL B N 1
ATOM 1817 C CA . VAL B 1 44 ? -11.078 -28.125 -2.824 1 88.94 44 VAL B CA 1
ATOM 1818 C C . VAL B 1 44 ? -11.203 -28.625 -1.387 1 88.94 44 VAL B C 1
ATOM 1820 O O . VAL B 1 44 ? -11.688 -29.734 -1.146 1 88.94 44 VAL B O 1
ATOM 1823 N N . VAL B 1 45 ? -10.867 -27.781 -0.43 1 89.62 45 VAL B N 1
ATOM 1824 C CA . VAL B 1 45 ? -10.852 -28.141 0.986 1 89.62 45 VAL B CA 1
ATOM 1825 C C . VAL B 1 45 ? -12.258 -27.984 1.569 1 89.62 45 VAL B C 1
ATOM 1827 O O . VAL B 1 45 ? -12.984 -27.047 1.214 1 89.62 45 VAL B O 1
ATOM 1830 N N . SER B 1 46 ? -12.617 -28.906 2.434 1 89.19 46 SER B N 1
ATOM 1831 C CA . SER B 1 46 ? -13.922 -28.859 3.078 1 89.19 46 SER B CA 1
ATOM 1832 C C . SER B 1 46 ? -14.117 -27.578 3.863 1 89.19 46 SER B C 1
ATOM 1834 O O . SER B 1 46 ? -13.164 -27.047 4.453 1 89.19 46 SER B O 1
ATOM 1836 N N . ILE B 1 47 ? -15.297 -27.047 3.883 1 89.88 47 ILE B N 1
ATOM 1837 C CA . ILE B 1 47 ? -15.656 -25.781 4.5 1 89.88 47 ILE B CA 1
ATOM 1838 C C . ILE B 1 47 ? -15.266 -25.781 5.973 1 89.88 47 ILE B C 1
ATOM 1840 O O . ILE B 1 47 ? -14.844 -24.766 6.516 1 89.88 47 ILE B O 1
ATOM 1844 N N . ASP B 1 48 ? -15.422 -26.906 6.578 1 90.38 48 ASP B N 1
ATOM 1845 C CA . ASP B 1 48 ? -15.141 -27.031 8 1 90.38 48 ASP B CA 1
ATOM 1846 C C . ASP B 1 48 ? -13.648 -26.875 8.281 1 90.38 48 ASP B C 1
ATOM 1848 O O . ASP B 1 48 ? -13.242 -26.703 9.43 1 90.38 48 ASP B O 1
ATOM 1852 N N . ARG B 1 49 ? -12.906 -26.922 7.203 1 91.81 49 ARG B N 1
ATOM 1853 C CA . ARG B 1 49 ? -11.461 -26.844 7.391 1 91.81 49 ARG B CA 1
ATOM 1854 C C . ARG B 1 49 ? -10.922 -25.5 6.895 1 91.81 49 ARG B C 1
ATOM 1856 O O . ARG B 1 49 ? -9.711 -25.266 6.926 1 91.81 49 ARG B O 1
ATOM 1863 N N . HIS B 1 50 ? -11.734 -24.625 6.426 1 91.88 50 HIS B N 1
ATOM 1864 C CA . HIS B 1 50 ? -11.352 -23.297 5.953 1 91.88 50 HIS B CA 1
ATOM 1865 C C . HIS B 1 50 ? -10.664 -22.5 7.051 1 91.88 50 HIS B C 1
ATOM 1867 O O . HIS B 1 50 ? -9.758 -21.703 6.773 1 91.88 50 HIS B O 1
ATOM 1873 N N . HIS B 1 51 ? -11.125 -22.719 8.227 1 91.19 51 HIS B N 1
ATOM 1874 C CA . HIS B 1 51 ? -10.523 -22.016 9.352 1 91.19 51 HIS B CA 1
ATOM 1875 C C . HIS B 1 51 ? -9.039 -22.344 9.477 1 91.19 51 HIS B C 1
ATOM 1877 O O . HIS B 1 51 ? -8.25 -21.5 9.883 1 91.19 51 HIS B O 1
ATOM 1883 N N . SER B 1 52 ? -8.695 -23.594 9.148 1 91.56 52 SER B N 1
ATOM 1884 C CA . SER B 1 52 ? -7.285 -23.984 9.203 1 91.56 52 SER B CA 1
ATOM 1885 C C . SER B 1 52 ? -6.465 -23.234 8.156 1 91.56 52 SER B C 1
ATOM 1887 O O . SER B 1 52 ? -5.363 -22.766 8.445 1 91.56 52 SER B O 1
ATOM 1889 N N . LEU B 1 53 ? -7 -23.141 6.992 1 90.69 53 LEU B N 1
ATOM 1890 C CA . LEU B 1 53 ? -6.324 -22.391 5.934 1 90.69 53 LEU B CA 1
ATOM 1891 C C . LEU B 1 53 ? -6.121 -20.938 6.332 1 90.69 53 LEU B C 1
ATOM 1893 O O . LEU B 1 53 ? -5.039 -20.391 6.133 1 90.69 53 LEU B O 1
ATOM 1897 N N . GLU B 1 54 ? -7.117 -20.344 6.898 1 89.69 54 GLU B N 1
ATOM 1898 C CA . GLU B 1 54 ? -7.039 -18.969 7.387 1 89.69 54 GLU B CA 1
ATOM 1899 C C . GLU B 1 54 ? -5.996 -18.844 8.492 1 89.69 54 GLU B C 1
ATOM 1901 O O . GLU B 1 54 ? -5.262 -17.844 8.547 1 89.69 54 GLU B O 1
ATOM 1906 N N . SER B 1 55 ? -6.027 -19.828 9.297 1 91.06 55 SER B N 1
ATOM 1907 C CA . SER B 1 55 ? -5.098 -19.812 10.422 1 91.06 55 SER B CA 1
ATOM 1908 C C . SER B 1 55 ? -3.65 -19.859 9.945 1 91.06 55 SER B C 1
ATOM 1910 O O . SER B 1 55 ? -2.768 -19.25 10.562 1 91.06 55 SER B O 1
ATOM 1912 N N . TYR B 1 56 ? -3.375 -20.609 8.883 1 91.62 56 TYR B N 1
ATOM 1913 C CA . TYR B 1 56 ? -2.033 -20.641 8.312 1 91.62 56 TYR B CA 1
ATOM 1914 C C . TYR B 1 56 ? -1.593 -19.25 7.887 1 91.62 56 TYR B C 1
ATOM 1916 O O . TYR B 1 56 ? -0.501 -18.797 8.242 1 91.62 56 TYR B O 1
ATOM 1924 N N . LEU B 1 57 ? -2.471 -18.547 7.234 1 87.44 57 LEU B N 1
ATOM 1925 C CA . LEU B 1 57 ? -2.186 -17.219 6.715 1 87.44 57 LEU B CA 1
ATOM 1926 C C . LEU B 1 57 ? -1.92 -16.234 7.852 1 87.44 57 LEU B C 1
ATOM 1928 O O . LEU B 1 57 ? -1.112 -15.312 7.707 1 87.44 57 LEU B O 1
ATOM 1932 N N . ARG B 1 58 ? -2.52 -16.453 8.922 1 87 58 ARG B N 1
ATOM 1933 C CA . ARG B 1 58 ? -2.438 -15.539 10.055 1 87 58 ARG B CA 1
ATOM 1934 C C . ARG B 1 58 ? -1.273 -15.898 10.969 1 87 58 ARG B C 1
ATOM 1936 O O . ARG B 1 58 ? -0.936 -15.133 11.883 1 87 58 ARG B O 1
ATOM 1943 N N . SER B 1 59 ? -0.749 -17.047 10.664 1 87.75 59 SER B N 1
ATOM 1944 C CA . SER B 1 59 ? 0.374 -17.453 11.5 1 87.75 59 SER B CA 1
ATOM 1945 C C . SER B 1 59 ? 1.579 -16.547 11.297 1 87.75 59 SER B C 1
ATOM 1947 O O . SER B 1 59 ? 1.708 -15.898 10.258 1 87.75 59 SER B O 1
ATOM 1949 N N . GLU B 1 60 ? 2.484 -16.453 12.258 1 82.5 60 GLU B N 1
ATOM 1950 C CA . GLU B 1 60 ? 3.611 -15.523 12.25 1 82.5 60 GLU B CA 1
ATOM 1951 C C . GLU B 1 60 ? 4.734 -16.031 11.352 1 82.5 60 GLU B C 1
ATOM 1953 O O . GLU B 1 60 ? 5.688 -15.297 11.07 1 82.5 60 GLU B O 1
ATOM 1958 N N . ASP B 1 61 ? 4.586 -17.188 10.922 1 88.12 61 ASP B N 1
ATOM 1959 C CA . ASP B 1 61 ? 5.719 -17.75 10.188 1 88.12 61 ASP B CA 1
ATOM 1960 C C . ASP B 1 61 ? 5.32 -18.141 8.773 1 88.12 61 ASP B C 1
ATOM 1962 O O . ASP B 1 61 ? 6.141 -18.656 8.008 1 88.12 61 ASP B O 1
ATOM 1966 N N . PHE B 1 62 ? 4.125 -17.969 8.375 1 91.38 62 PHE B N 1
ATOM 1967 C CA . PHE B 1 62 ? 3.656 -18.438 7.078 1 91.38 62 PHE B CA 1
ATOM 1968 C C . PHE B 1 62 ? 4.395 -17.734 5.949 1 91.38 62 PHE B C 1
ATOM 1970 O O . PHE B 1 62 ? 5.059 -18.375 5.137 1 91.38 62 PHE B O 1
ATOM 1977 N N . PHE B 1 63 ? 4.406 -16.422 5.969 1 91.19 63 PHE B N 1
ATOM 1978 C CA . PHE B 1 63 ? 4.93 -15.648 4.84 1 91.19 63 PHE B CA 1
ATOM 1979 C C . PHE B 1 63 ? 6.449 -15.562 4.906 1 91.19 63 PHE B C 1
ATOM 1981 O O . PHE B 1 63 ? 7.113 -15.414 3.879 1 91.19 63 PHE B O 1
ATOM 1988 N N . GLU B 1 64 ? 6.945 -15.656 6.082 1 88.19 64 GLU B N 1
ATOM 1989 C CA . GLU B 1 64 ? 8.391 -15.586 6.258 1 88.19 64 GLU B CA 1
ATOM 1990 C C . GLU B 1 64 ? 9.07 -16.828 5.695 1 88.19 64 GLU B C 1
ATOM 1992 O O . GLU B 1 64 ? 10.234 -16.781 5.293 1 88.19 64 GLU B O 1
ATOM 1997 N N . GLY B 1 65 ? 8.383 -17.891 5.625 1 87.44 65 GLY B N 1
ATOM 1998 C CA . GLY B 1 65 ? 8.945 -19.172 5.219 1 87.44 65 GLY B CA 1
ATOM 1999 C C . GLY B 1 65 ? 8.648 -19.516 3.775 1 87.44 65 GLY B C 1
ATOM 2000 O O . GLY B 1 65 ? 8.938 -20.625 3.326 1 87.44 65 GLY B O 1
ATOM 2001 N N . LEU B 1 66 ? 8.133 -18.656 3.037 1 94.75 66 LEU B N 1
ATOM 2002 C CA . LEU B 1 66 ? 7.73 -18.969 1.671 1 94.75 66 LEU B CA 1
ATOM 2003 C C . LEU B 1 66 ? 8.953 -19.188 0.779 1 94.75 66 LEU B C 1
ATOM 2005 O O . LEU B 1 66 ? 9.938 -18.453 0.886 1 94.75 66 LEU B O 1
ATOM 2009 N N . ALA B 1 67 ? 8.906 -20.219 -0.016 1 96.75 67 ALA B N 1
ATOM 2010 C CA . ALA B 1 67 ? 9.953 -20.422 -1.014 1 96.75 67 ALA B CA 1
ATOM 2011 C C . ALA B 1 67 ? 9.875 -19.375 -2.115 1 96.75 67 ALA B C 1
ATOM 2013 O O . ALA B 1 67 ? 8.789 -18.922 -2.477 1 96.75 67 ALA B O 1
ATOM 2014 N N . VAL B 1 68 ? 11.031 -18.969 -2.59 1 97.94 68 VAL B N 1
ATOM 2015 C CA . VAL B 1 68 ? 11.117 -18.016 -3.695 1 97.94 68 VAL B CA 1
ATOM 2016 C C . VAL B 1 68 ? 10.859 -18.75 -5.016 1 97.94 68 VAL B C 1
ATOM 2018 O O . VAL B 1 68 ? 11.375 -19.844 -5.242 1 97.94 68 VAL B O 1
ATOM 2021 N N . MET B 1 69 ? 10.016 -18.188 -5.871 1 97.94 69 MET B N 1
ATOM 2022 C CA . MET B 1 69 ? 9.773 -18.797 -7.18 1 97.94 69 MET B CA 1
ATOM 2023 C C . MET B 1 69 ? 11.062 -18.844 -7.996 1 97.94 69 MET B C 1
ATOM 2025 O O . MET B 1 69 ? 11.844 -17.891 -8.008 1 97.94 69 MET B O 1
ATOM 2029 N N . PRO B 1 70 ? 11.25 -19.938 -8.695 1 97.38 70 PRO B N 1
ATOM 2030 C CA . PRO B 1 70 ? 12.5 -20.094 -9.445 1 97.38 70 PRO B CA 1
ATOM 2031 C C . PRO B 1 70 ? 12.742 -18.969 -10.438 1 97.38 70 PRO B C 1
ATOM 2033 O O . PRO B 1 70 ? 11.812 -18.531 -11.125 1 97.38 70 PRO B O 1
ATOM 2036 N N . GLU B 1 71 ? 13.93 -18.438 -10.453 1 98 71 GLU B N 1
ATOM 2037 C CA . GLU B 1 71 ? 14.461 -17.469 -11.414 1 98 71 GLU B CA 1
ATOM 2038 C C . GLU B 1 71 ? 13.906 -16.078 -11.148 1 98 71 GLU B C 1
ATOM 2040 O O . GLU B 1 71 ? 14.305 -15.109 -11.812 1 98 71 GLU B O 1
ATOM 2045 N N . SER B 1 72 ? 13.008 -15.898 -10.18 1 98.38 72 SER B N 1
ATOM 2046 C CA . SER B 1 72 ? 12.344 -14.617 -9.961 1 98.38 72 SER B CA 1
ATOM 2047 C C . SER B 1 72 ? 13.344 -13.547 -9.523 1 98.38 72 SER B C 1
ATOM 2049 O O . SER B 1 72 ? 13.297 -12.414 -10 1 98.38 72 SER B O 1
ATOM 2051 N N . GLN B 1 73 ? 14.266 -13.859 -8.656 1 98.25 73 GLN B N 1
ATOM 2052 C CA . GLN B 1 73 ? 15.25 -12.906 -8.156 1 98.25 73 GLN B CA 1
ATOM 2053 C C . GLN B 1 73 ? 16.125 -12.375 -9.289 1 98.25 73 GLN B C 1
ATOM 2055 O O . GLN B 1 73 ? 16.281 -11.164 -9.453 1 98.25 73 GLN B O 1
ATOM 2060 N N . ARG B 1 74 ? 16.609 -13.32 -10.031 1 97.81 74 ARG B N 1
ATOM 2061 C CA . ARG B 1 74 ? 17.484 -12.945 -11.125 1 97.81 74 ARG B CA 1
ATOM 2062 C C . ARG B 1 74 ? 16.75 -12.086 -12.148 1 97.81 74 ARG B C 1
ATOM 2064 O O . ARG B 1 74 ? 17.266 -11.031 -12.562 1 97.81 74 ARG B O 1
ATOM 2071 N N . VAL B 1 75 ? 15.641 -12.5 -12.562 1 98.12 75 VAL B N 1
ATOM 2072 C CA . VAL B 1 75 ? 14.883 -11.82 -13.617 1 98.12 75 VAL B CA 1
ATOM 2073 C C . VAL B 1 75 ? 14.445 -10.438 -13.125 1 98.12 75 VAL B C 1
ATOM 2075 O O . VAL B 1 75 ? 14.57 -9.453 -13.852 1 98.12 75 VAL B O 1
ATOM 2078 N N . LEU B 1 76 ? 13.953 -10.328 -11.914 1 98.12 76 LEU B N 1
ATOM 2079 C CA . LEU B 1 76 ? 13.492 -9.062 -11.367 1 98.12 76 LEU B CA 1
ATOM 2080 C C . LEU B 1 76 ? 14.641 -8.062 -11.273 1 98.12 76 LEU B C 1
ATOM 2082 O O . LEU B 1 76 ? 14.453 -6.867 -11.531 1 98.12 76 LEU B O 1
ATOM 2086 N N . GLN B 1 77 ? 15.742 -8.555 -10.836 1 97.44 77 GLN B N 1
ATOM 2087 C CA . GLN B 1 77 ? 16.906 -7.68 -10.75 1 97.44 77 GLN B CA 1
ATOM 2088 C C . GLN B 1 77 ? 17.266 -7.113 -12.117 1 97.44 77 GLN B C 1
ATOM 2090 O O . GLN B 1 77 ? 17.562 -5.918 -12.25 1 97.44 77 GLN B O 1
ATOM 2095 N N . ARG B 1 78 ? 17.188 -7.945 -13.086 1 97.25 78 ARG B N 1
ATOM 2096 C CA . ARG B 1 78 ? 17.5 -7.52 -14.445 1 97.25 78 ARG B CA 1
ATOM 2097 C C . ARG B 1 78 ? 16.453 -6.551 -14.969 1 97.25 78 ARG B C 1
ATOM 2099 O O . ARG B 1 78 ? 16.766 -5.617 -15.711 1 97.25 78 ARG B O 1
ATOM 2106 N N . LEU B 1 79 ? 15.234 -6.766 -14.633 1 97.5 79 LEU B N 1
ATOM 2107 C CA . LEU B 1 79 ? 14.148 -5.902 -15.078 1 97.5 79 LEU B CA 1
ATOM 2108 C C . LEU B 1 79 ? 14.359 -4.469 -14.602 1 97.5 79 LEU B C 1
ATOM 2110 O O . LEU B 1 79 ? 13.984 -3.518 -15.289 1 97.5 79 LEU B O 1
ATOM 2114 N N . GLN B 1 80 ? 14.961 -4.324 -13.445 1 96.06 80 GLN B N 1
ATOM 2115 C CA . GLN B 1 80 ? 15.141 -3.012 -12.836 1 96.06 80 GLN B CA 1
ATOM 2116 C C . GLN B 1 80 ? 16.078 -2.145 -13.656 1 96.06 80 GLN B C 1
ATOM 2118 O O . GLN B 1 80 ? 16.156 -0.929 -13.469 1 96.06 80 GLN B O 1
ATOM 2123 N N . MET B 1 81 ? 16.812 -2.777 -14.516 1 94.5 81 MET B N 1
ATOM 2124 C CA . MET B 1 81 ? 17.75 -2.039 -15.352 1 94.5 81 MET B CA 1
ATOM 2125 C C . MET B 1 81 ? 17.016 -1.236 -16.422 1 94.5 81 MET B C 1
ATOM 2127 O O . MET B 1 81 ? 17.5 -0.193 -16.859 1 94.5 81 MET B O 1
ATOM 2131 N N . ASN B 1 82 ? 15.883 -1.694 -16.828 1 95.5 82 ASN B N 1
ATOM 2132 C CA . ASN B 1 82 ? 15.18 -1.071 -17.938 1 95.5 82 ASN B CA 1
ATOM 2133 C C . ASN B 1 82 ? 13.781 -0.62 -17.531 1 95.5 82 ASN B C 1
ATOM 2135 O O . ASN B 1 82 ? 13.109 0.084 -18.297 1 95.5 82 ASN B O 1
ATOM 2139 N N . TYR B 1 83 ? 13.336 -1.039 -16.422 1 97.25 83 TYR B N 1
ATOM 2140 C CA . TYR B 1 83 ? 11.984 -0.719 -15.969 1 97.25 83 TYR B CA 1
ATOM 2141 C C . TYR B 1 83 ? 12.008 -0.202 -14.531 1 97.25 83 TYR B C 1
ATOM 2143 O O . TYR B 1 83 ? 12.953 -0.464 -13.789 1 97.25 83 TYR B O 1
ATOM 2151 N N . GLU B 1 84 ? 11.062 0.622 -14.156 1 97.38 84 GLU B N 1
ATOM 2152 C CA . GLU B 1 84 ? 10.773 0.892 -12.75 1 97.38 84 GLU B CA 1
ATOM 2153 C C . GLU B 1 84 ? 9.859 -0.175 -12.156 1 97.38 84 GLU B C 1
ATOM 2155 O O . GLU B 1 84 ? 8.672 -0.239 -12.492 1 97.38 84 GLU B O 1
ATOM 2160 N N . VAL B 1 85 ? 10.43 -0.958 -11.297 1 97.81 85 VAL B N 1
ATOM 2161 C CA . VAL B 1 85 ? 9.703 -2.131 -10.812 1 97.81 85 VAL B CA 1
ATOM 2162 C C . VAL B 1 85 ? 9.117 -1.852 -9.438 1 97.81 85 VAL B C 1
ATOM 2164 O O . VAL B 1 85 ? 9.82 -1.368 -8.539 1 97.81 85 VAL B O 1
ATOM 2167 N N . PHE B 1 86 ? 7.832 -2.123 -9.258 1 97.69 86 PHE B N 1
ATOM 2168 C CA . PHE B 1 86 ? 7.141 -2.053 -7.977 1 97.69 86 PHE B CA 1
ATOM 2169 C C . PHE B 1 86 ? 6.582 -3.416 -7.59 1 97.69 86 PHE B C 1
ATOM 2171 O O . PHE B 1 86 ? 6.117 -4.172 -8.445 1 97.69 86 PHE B O 1
ATOM 2178 N N . ILE B 1 87 ? 6.695 -3.699 -6.336 1 97.44 87 ILE B N 1
ATOM 2179 C CA . ILE B 1 87 ? 6 -4.867 -5.805 1 97.44 87 ILE B CA 1
ATOM 2180 C C . ILE B 1 87 ? 4.66 -4.445 -5.207 1 97.44 87 ILE B C 1
ATOM 2182 O O . ILE B 1 87 ? 4.598 -3.508 -4.41 1 97.44 87 ILE B O 1
ATOM 2186 N N . ALA B 1 88 ? 3.605 -5.055 -5.68 1 95.81 88 ALA B N 1
ATOM 2187 C CA . ALA B 1 88 ? 2.262 -4.754 -5.191 1 95.81 88 ALA B CA 1
ATOM 2188 C C . ALA B 1 88 ? 1.595 -6 -4.617 1 95.81 88 ALA B C 1
ATOM 2190 O O . ALA B 1 88 ? 1.259 -6.93 -5.355 1 95.81 88 ALA B O 1
ATOM 2191 N N . THR B 1 89 ? 1.346 -5.969 -3.377 1 93.31 89 THR B N 1
ATOM 2192 C CA . THR B 1 89 ? 0.817 -7.168 -2.74 1 93.31 89 THR B CA 1
ATOM 2193 C C . THR B 1 89 ? -0.36 -6.824 -1.831 1 93.31 89 THR B C 1
ATOM 2195 O O . THR B 1 89 ? -0.4 -5.746 -1.239 1 93.31 89 THR B O 1
ATOM 2198 N N . ALA B 1 90 ? -1.288 -7.711 -1.906 1 83.81 90 ALA B N 1
ATOM 2199 C CA . ALA B 1 90 ? -2.426 -7.562 -1 1 83.81 90 ALA B CA 1
ATOM 2200 C C . ALA B 1 90 ? -2.078 -8.062 0.4 1 83.81 90 ALA B C 1
ATOM 2202 O O . ALA B 1 90 ? -1.534 -9.156 0.56 1 83.81 90 ALA B O 1
ATOM 2203 N N . ALA B 1 91 ? -2.203 -7.191 1.389 1 75.19 91 ALA B N 1
ATOM 2204 C CA . ALA B 1 91 ? -1.898 -7.559 2.77 1 75.19 91 ALA B CA 1
ATOM 2205 C C . ALA B 1 91 ? -2.943 -7 3.73 1 75.19 91 ALA B C 1
ATOM 2207 O O . ALA B 1 91 ? -2.949 -7.34 4.914 1 75.19 91 ALA B O 1
ATOM 2208 N N . MET B 1 92 ? -3.855 -6.336 3.203 1 74.5 92 MET B N 1
ATOM 2209 C CA . MET B 1 92 ? -4.707 -5.52 4.062 1 74.5 92 MET B CA 1
ATOM 2210 C C . MET B 1 92 ? -5.695 -6.387 4.836 1 74.5 92 MET B C 1
ATOM 2212 O O . MET B 1 92 ? -6.184 -5.988 5.895 1 74.5 92 MET B O 1
ATOM 2216 N N . GLU B 1 93 ? -5.895 -7.52 4.34 1 74.62 93 GLU B N 1
ATOM 2217 C CA . GLU B 1 93 ? -6.859 -8.383 5.012 1 74.62 93 GLU B CA 1
ATOM 2218 C C . GLU B 1 93 ? -6.18 -9.273 6.047 1 74.62 93 GLU B C 1
ATOM 2220 O O . GLU B 1 93 ? -6.852 -9.945 6.832 1 74.62 93 GLU B O 1
ATOM 2225 N N . VAL B 1 94 ? -4.898 -9.328 5.984 1 79.88 94 VAL B N 1
ATOM 2226 C CA . VAL B 1 94 ? -4.125 -10.117 6.941 1 79.88 94 VAL B CA 1
ATOM 2227 C C . VAL B 1 94 ? -3.051 -9.242 7.582 1 79.88 94 VAL B C 1
ATOM 2229 O O . VAL B 1 94 ? -1.871 -9.344 7.238 1 79.88 94 VAL B O 1
ATOM 2232 N N . PRO B 1 95 ? -3.436 -8.57 8.578 1 72.81 95 PRO B N 1
ATOM 2233 C CA . PRO B 1 95 ? -2.531 -7.562 9.141 1 72.81 95 PRO B CA 1
ATOM 2234 C C . PRO B 1 95 ? -1.225 -8.164 9.648 1 72.81 95 PRO B C 1
ATOM 2236 O O . PRO B 1 95 ? -0.18 -7.512 9.609 1 72.81 95 PRO B O 1
ATOM 2239 N N . THR B 1 96 ? -1.298 -9.398 10.078 1 77.12 96 THR B N 1
ATOM 2240 C CA . THR B 1 96 ? -0.095 -10.047 10.594 1 77.12 96 THR B CA 1
ATOM 2241 C C . THR B 1 96 ? 0.911 -10.281 9.469 1 77.12 96 THR B C 1
ATOM 2243 O O . THR B 1 96 ? 2.082 -10.57 9.727 1 77.12 96 THR B O 1
ATOM 2246 N N . SER B 1 97 ? 0.428 -10.078 8.297 1 86.06 97 SER B N 1
ATOM 2247 C CA . SER B 1 97 ? 1.271 -10.422 7.156 1 86.06 97 SER B CA 1
ATOM 2248 C C . SER B 1 97 ? 2.176 -9.258 6.766 1 86.06 97 SER B C 1
ATOM 2250 O O . SER B 1 97 ? 3.156 -9.445 6.039 1 86.06 97 SER B O 1
ATOM 2252 N N . PHE B 1 98 ? 1.922 -8.078 7.254 1 86.31 98 PHE B N 1
ATOM 2253 C CA . PHE B 1 98 ? 2.631 -6.875 6.82 1 86.31 98 PHE B CA 1
ATOM 2254 C C . PHE B 1 98 ? 4.125 -7.004 7.09 1 86.31 98 PHE B C 1
ATOM 2256 O O . PHE B 1 98 ? 4.938 -6.926 6.164 1 86.31 98 PHE B O 1
ATOM 2263 N N . GLN B 1 99 ? 4.367 -7.285 8.305 1 86 99 GLN B N 1
ATOM 2264 C CA . GLN B 1 99 ? 5.766 -7.332 8.711 1 86 99 GLN B CA 1
ATOM 2265 C C . GLN B 1 99 ? 6.477 -8.539 8.102 1 86 99 GLN B C 1
ATOM 2267 O O . GLN B 1 99 ? 7.637 -8.453 7.703 1 86 99 GLN B O 1
ATOM 2272 N N . GLN B 1 100 ? 5.777 -9.633 8.062 1 89.62 100 GLN B N 1
ATOM 2273 C CA . GLN B 1 100 ? 6.355 -10.852 7.508 1 89.62 100 GLN B CA 1
ATOM 2274 C C . GLN B 1 100 ? 6.727 -10.664 6.039 1 89.62 100 GLN B C 1
ATOM 2276 O O . GLN B 1 100 ? 7.832 -11.023 5.625 1 89.62 100 GLN B O 1
ATOM 2281 N N . LYS B 1 101 ? 5.844 -10.102 5.363 1 91.88 101 LYS B N 1
ATOM 2282 C CA . LYS B 1 101 ? 6.078 -9.883 3.938 1 91.88 101 LYS B CA 1
ATOM 2283 C C . LYS B 1 101 ? 7.223 -8.898 3.713 1 91.88 101 LYS B C 1
ATOM 2285 O O . LYS B 1 101 ? 8.039 -9.086 2.807 1 91.88 101 LYS B O 1
ATOM 2290 N N . PHE B 1 102 ? 7.23 -7.93 4.512 1 90.81 102 PHE B N 1
ATOM 2291 C CA . PHE B 1 102 ? 8.289 -6.934 4.398 1 90.81 102 PHE B CA 1
ATOM 2292 C C . PHE B 1 102 ? 9.648 -7.559 4.668 1 90.81 102 PHE B C 1
ATOM 2294 O O . PHE B 1 102 ? 10.602 -7.34 3.914 1 90.81 102 PHE B O 1
ATOM 2301 N N . ARG B 1 103 ? 9.742 -8.312 5.707 1 90.88 103 ARG B N 1
ATOM 2302 C CA . ARG B 1 103 ? 10.992 -9 6.043 1 90.88 103 ARG B CA 1
ATOM 2303 C C . ARG B 1 103 ? 11.383 -9.992 4.953 1 90.88 103 ARG B C 1
ATOM 2305 O O . ARG B 1 103 ? 12.562 -10.109 4.613 1 90.88 103 ARG B O 1
ATOM 2312 N N . TRP B 1 104 ? 10.406 -10.703 4.445 1 94.69 104 TRP B N 1
ATOM 2313 C CA . TRP B 1 104 ? 10.641 -11.664 3.377 1 94.69 104 TRP B CA 1
ATOM 2314 C C . TRP B 1 104 ? 11.211 -10.984 2.141 1 94.69 104 TRP B C 1
ATOM 2316 O O . TRP B 1 104 ? 12.203 -11.453 1.569 1 94.69 104 TRP B O 1
ATOM 2326 N N . LEU B 1 105 ? 10.641 -9.891 1.738 1 95.12 105 LEU B N 1
ATOM 2327 C CA . LEU B 1 105 ? 11.125 -9.133 0.595 1 95.12 105 LEU B CA 1
ATOM 2328 C C . LEU B 1 105 ? 12.547 -8.617 0.843 1 95.12 105 LEU B C 1
ATOM 2330 O O . LEU B 1 105 ? 13.383 -8.641 -0.059 1 95.12 105 LEU B O 1
ATOM 2334 N N . GLY B 1 106 ? 12.773 -8.117 2.043 1 93.81 106 GLY B N 1
ATOM 2335 C CA . GLY B 1 106 ? 14.102 -7.648 2.398 1 93.81 106 GLY B CA 1
ATOM 2336 C C . GLY B 1 106 ? 15.156 -8.734 2.344 1 93.81 106 GLY B C 1
ATOM 2337 O O . GLY B 1 106 ? 16.297 -8.492 1.931 1 93.81 106 GLY B O 1
ATOM 2338 N N . LYS B 1 107 ? 14.805 -9.906 2.725 1 95.88 107 LYS B N 1
ATOM 2339 C CA . LYS B 1 107 ? 15.719 -11.047 2.771 1 95.88 107 LYS B CA 1
ATOM 2340 C C . LYS B 1 107 ? 16.016 -11.562 1.37 1 95.88 107 LYS B C 1
ATOM 2342 O O . LYS B 1 107 ? 17.188 -11.773 1.018 1 95.88 107 LYS B O 1
ATOM 2347 N N . TYR B 1 108 ? 15.031 -11.703 0.535 1 97.38 108 TYR B N 1
ATOM 2348 C CA . TYR B 1 108 ? 15.203 -12.438 -0.713 1 97.38 108 TYR B CA 1
ATOM 2349 C C . TYR B 1 108 ? 15.312 -11.484 -1.897 1 97.38 108 TYR B C 1
ATOM 2351 O O . TYR B 1 108 ? 15.82 -11.859 -2.957 1 97.38 108 TYR B O 1
ATOM 2359 N N . PHE B 1 109 ? 14.797 -10.32 -1.754 1 97.62 109 PHE B N 1
ATOM 2360 C CA . PHE B 1 109 ? 14.844 -9.328 -2.822 1 97.62 109 PHE B CA 1
ATOM 2361 C C . PHE B 1 109 ? 15.359 -7.992 -2.301 1 97.62 109 PHE B C 1
ATOM 2363 O O . PHE B 1 109 ? 14.68 -6.969 -2.434 1 97.62 109 PHE B O 1
ATOM 2370 N N . PRO B 1 110 ? 16.516 -7.957 -1.767 1 96.31 110 PRO B N 1
ATOM 2371 C CA . PRO B 1 110 ? 17.047 -6.758 -1.121 1 96.31 110 PRO B CA 1
ATOM 2372 C C . PRO B 1 110 ? 17.281 -5.609 -2.104 1 96.31 110 PRO B C 1
ATOM 2374 O O . PRO B 1 110 ? 17.438 -4.461 -1.688 1 96.31 110 PRO B O 1
ATOM 2377 N N . PHE B 1 111 ? 17.266 -5.902 -3.357 1 96.75 111 PHE B N 1
ATOM 2378 C CA . PHE B 1 111 ? 17.516 -4.883 -4.367 1 96.75 111 PHE B CA 1
ATOM 2379 C C . PHE B 1 111 ? 16.25 -4.074 -4.641 1 96.75 111 PHE B C 1
ATOM 2381 O O . PHE B 1 111 ? 16.297 -3.064 -5.348 1 96.75 111 PHE B O 1
ATOM 2388 N N . ILE B 1 112 ? 15.141 -4.473 -4.152 1 95.44 112 ILE B N 1
ATOM 2389 C CA . ILE B 1 112 ? 13.914 -3.693 -4.25 1 95.44 112 ILE B CA 1
ATOM 2390 C C . ILE B 1 112 ? 13.836 -2.699 -3.092 1 95.44 112 ILE B C 1
ATOM 2392 O O . ILE B 1 112 ? 13.719 -3.098 -1.931 1 95.44 112 ILE B O 1
ATOM 2396 N N . PRO B 1 113 ? 13.906 -1.427 -3.402 1 94.25 113 PRO B N 1
ATOM 2397 C CA . PRO B 1 113 ? 13.828 -0.466 -2.299 1 94.25 113 PRO B CA 1
ATOM 2398 C C . PRO B 1 113 ? 12.445 -0.414 -1.657 1 94.25 113 PRO B C 1
ATOM 2400 O O . PRO B 1 113 ? 11.438 -0.693 -2.32 1 94.25 113 PRO B O 1
ATOM 2403 N N . ALA B 1 114 ? 12.367 -0.021 -0.389 1 91.81 114 ALA B N 1
ATOM 2404 C CA . ALA B 1 114 ? 11.125 0.051 0.372 1 91.81 114 ALA B CA 1
ATOM 2405 C C . ALA B 1 114 ? 10.117 0.973 -0.31 1 91.81 114 ALA B C 1
ATOM 2407 O O . ALA B 1 114 ? 8.914 0.725 -0.265 1 91.81 114 ALA B O 1
ATOM 2408 N N . SER B 1 115 ? 10.625 1.975 -0.959 1 92.69 115 SER B N 1
ATOM 2409 C CA . SER B 1 115 ? 9.766 2.947 -1.627 1 92.69 115 SER B CA 1
ATOM 2410 C C . SER B 1 115 ? 9.008 2.309 -2.785 1 92.69 115 SER B C 1
ATOM 2412 O O . SER B 1 115 ? 8.039 2.881 -3.289 1 92.69 115 SER B O 1
ATOM 2414 N N . HIS B 1 116 ? 9.453 1.148 -3.205 1 95.62 116 HIS B N 1
ATOM 2415 C CA . HIS B 1 116 ? 8.844 0.498 -4.363 1 95.62 116 HIS B CA 1
ATOM 2416 C C . HIS B 1 116 ? 7.996 -0.694 -3.941 1 95.62 116 HIS B C 1
ATOM 2418 O O . HIS B 1 116 ? 7.625 -1.523 -4.777 1 95.62 116 HIS B O 1
ATOM 2424 N N . ILE B 1 117 ? 7.727 -0.782 -2.682 1 94.62 117 ILE B N 1
ATOM 2425 C CA . ILE B 1 117 ? 6.805 -1.785 -2.16 1 94.62 117 ILE B CA 1
ATOM 2426 C C . ILE B 1 117 ? 5.461 -1.134 -1.838 1 94.62 117 ILE B C 1
ATOM 2428 O O . ILE B 1 117 ? 5.41 -0.113 -1.148 1 94.62 117 ILE B O 1
ATOM 2432 N N . VAL B 1 118 ? 4.438 -1.765 -2.361 1 94.94 118 VAL B N 1
ATOM 2433 C CA . VAL B 1 118 ? 3.098 -1.223 -2.17 1 94.94 118 VAL B CA 1
ATOM 24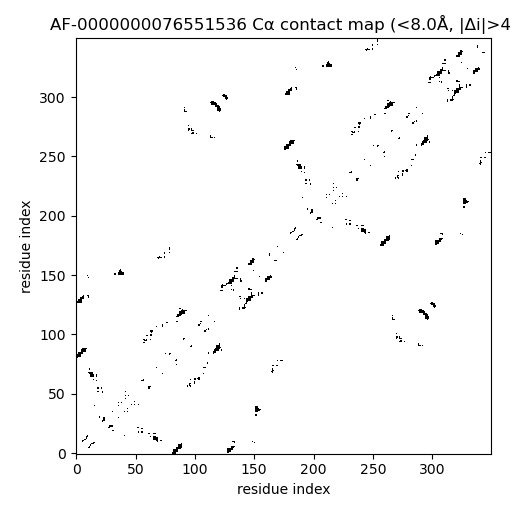34 C C . VAL B 1 118 ? 2.184 -2.297 -1.587 1 94.94 118 VAL B C 1
ATOM 2436 O O . VAL B 1 118 ? 2.053 -3.385 -2.154 1 94.94 118 VAL B O 1
ATOM 2439 N N . TYR B 1 119 ? 1.606 -1.981 -0.434 1 93.25 119 TYR B N 1
ATOM 2440 C CA . TYR B 1 119 ? 0.533 -2.807 0.108 1 93.25 119 TYR B CA 1
ATOM 2441 C C . TYR B 1 119 ? -0.832 -2.232 -0.252 1 93.25 119 TYR B C 1
ATOM 2443 O O . TYR B 1 119 ? -1.127 -1.075 0.057 1 93.25 119 TYR B O 1
ATOM 2451 N N . CYS B 1 120 ? -1.601 -3.07 -0.938 1 92.75 120 CYS B N 1
ATOM 2452 C CA . CYS B 1 120 ? -2.918 -2.582 -1.333 1 92.75 120 CYS B CA 1
ATOM 2453 C C . CYS B 1 120 ? -3.883 -3.742 -1.555 1 92.75 120 CYS B C 1
ATOM 2455 O O . CYS B 1 120 ? -3.459 -4.871 -1.804 1 92.75 120 CYS B O 1
ATOM 2457 N N . GLY B 1 121 ? -5.148 -3.404 -1.415 1 89.88 121 GLY B N 1
ATOM 2458 C CA . GLY B 1 121 ? -6.184 -4.391 -1.686 1 89.88 121 GLY B CA 1
ATOM 2459 C C . GLY B 1 121 ? -6.707 -4.328 -3.107 1 89.88 121 GLY B C 1
ATOM 2460 O O . GLY B 1 121 ? -6.891 -5.363 -3.752 1 89.88 121 GLY B O 1
ATOM 2461 N N . ASP B 1 122 ? -6.945 -3.227 -3.578 1 93.06 122 ASP B N 1
ATOM 2462 C CA . ASP B 1 122 ? -7.418 -2.953 -4.934 1 93.06 122 ASP B CA 1
ATOM 2463 C C . ASP B 1 122 ? -6.281 -2.457 -5.824 1 93.06 122 ASP B C 1
ATOM 2465 O O . ASP B 1 122 ? -5.867 -1.301 -5.723 1 93.06 122 ASP B O 1
ATOM 2469 N N . LYS B 1 123 ? -5.863 -3.279 -6.77 1 94.31 123 LYS B N 1
ATOM 2470 C CA . LYS B 1 123 ? -4.688 -2.938 -7.559 1 94.31 123 LYS B CA 1
ATOM 2471 C C . LYS B 1 123 ? -5.051 -2.012 -8.719 1 94.31 123 LYS B C 1
ATOM 2473 O O . LYS B 1 123 ? -4.172 -1.557 -9.453 1 94.31 123 LYS B O 1
ATOM 2478 N N . SER B 1 124 ? -6.316 -1.704 -8.867 1 94.19 124 SER B N 1
ATOM 2479 C CA . SER B 1 124 ? -6.707 -0.708 -9.859 1 94.19 124 SER B CA 1
ATOM 2480 C C . SER B 1 124 ? -6.148 0.668 -9.508 1 94.19 124 SER B C 1
ATOM 2482 O O . SER B 1 124 ? -6.121 1.564 -10.352 1 94.19 124 SER B O 1
ATOM 2484 N N . ILE B 1 125 ? -5.695 0.852 -8.32 1 95.19 125 ILE B N 1
ATOM 2485 C CA . ILE B 1 125 ? -5.188 2.127 -7.824 1 95.19 125 ILE B CA 1
ATOM 2486 C C . ILE B 1 125 ? -3.746 2.322 -8.281 1 95.19 125 ILE B C 1
ATOM 2488 O O . ILE B 1 125 ? -3.182 3.408 -8.133 1 95.19 125 ILE B O 1
ATOM 2492 N N . LEU B 1 126 ? -3.16 1.336 -8.898 1 96.06 126 LEU B N 1
ATOM 2493 C CA . LEU B 1 126 ? -1.757 1.384 -9.297 1 96.06 126 LEU B CA 1
ATOM 2494 C C . LEU B 1 126 ? -1.6 2.014 -10.672 1 96.06 126 LEU B C 1
ATOM 2496 O O . LEU B 1 126 ? -2.252 1.593 -11.633 1 96.06 126 LEU B O 1
ATOM 2500 N N . LYS B 1 127 ? -0.758 2.982 -10.727 1 96.38 127 LYS B N 1
ATOM 2501 C CA . LYS B 1 127 ? -0.387 3.609 -11.992 1 96.38 127 LYS B CA 1
ATOM 2502 C C . LYS B 1 127 ? 0.873 2.973 -12.57 1 96.38 127 LYS B C 1
ATOM 2504 O O . LYS B 1 127 ? 1.981 3.465 -12.352 1 96.38 127 LYS B O 1
ATOM 2509 N N . ALA B 1 128 ? 0.769 1.982 -13.391 1 96.81 128 ALA B N 1
ATOM 2510 C CA . ALA B 1 128 ? 1.878 1.272 -14.023 1 96.81 128 ALA B CA 1
ATOM 2511 C C . ALA B 1 128 ? 1.506 0.82 -15.438 1 96.81 128 ALA B C 1
ATOM 2513 O O . ALA B 1 128 ? 0.328 0.807 -15.797 1 96.81 128 ALA B O 1
ATOM 2514 N N . ASP B 1 129 ? 2.482 0.569 -16.234 1 97.75 129 ASP B N 1
ATOM 2515 C CA . ASP B 1 129 ? 2.266 0.097 -17.594 1 97.75 129 ASP B CA 1
ATOM 2516 C C . ASP B 1 129 ? 1.898 -1.385 -17.609 1 97.75 129 ASP B C 1
ATOM 2518 O O . ASP B 1 129 ? 1.068 -1.815 -18.422 1 97.75 129 ASP B O 1
ATOM 2522 N N . TYR B 1 130 ? 2.486 -2.168 -16.75 1 98.06 130 TYR B N 1
ATOM 2523 C CA . TYR B 1 130 ? 2.283 -3.611 -16.703 1 98.06 130 TYR B CA 1
ATOM 2524 C C . TYR B 1 130 ? 2.014 -4.09 -15.289 1 98.06 130 TYR B C 1
ATOM 2526 O O . TYR B 1 130 ? 2.547 -3.527 -14.328 1 98.06 130 TYR B O 1
ATOM 2534 N N . LEU B 1 131 ? 1.211 -5.062 -15.133 1 98.19 131 LEU B N 1
ATOM 2535 C CA . LEU B 1 131 ? 0.986 -5.777 -13.875 1 98.19 131 LEU B CA 1
ATOM 2536 C C . LEU B 1 131 ? 1.104 -7.285 -14.086 1 98.19 131 LEU B C 1
ATOM 2538 O O . LEU B 1 131 ? 0.387 -7.863 -14.906 1 98.19 131 LEU B O 1
ATOM 2542 N N . ILE B 1 132 ? 2.053 -7.871 -13.438 1 98.38 132 ILE B N 1
ATOM 2543 C CA . ILE B 1 132 ? 2.172 -9.328 -13.422 1 98.38 132 ILE B CA 1
ATOM 2544 C C . ILE B 1 132 ? 1.466 -9.891 -12.188 1 98.38 132 ILE B C 1
ATOM 2546 O O . ILE B 1 132 ? 1.882 -9.633 -11.055 1 98.38 132 ILE B O 1
ATOM 2550 N N . ASP B 1 133 ? 0.48 -10.609 -12.406 1 97.81 133 ASP B N 1
ATOM 2551 C CA . ASP B 1 133 ? -0.369 -11.102 -11.328 1 97.81 133 ASP B CA 1
ATOM 2552 C C . ASP B 1 133 ? -1.009 -12.438 -11.695 1 97.81 133 ASP B C 1
ATOM 2554 O O . ASP B 1 133 ? -1.303 -12.695 -12.867 1 97.81 133 ASP B O 1
ATOM 2558 N N . ASP B 1 134 ? -1.239 -13.219 -10.727 1 96.69 134 ASP B N 1
ATOM 2559 C CA . ASP B 1 134 ? -1.854 -14.516 -11 1 96.69 134 ASP B CA 1
ATOM 2560 C C . ASP B 1 134 ? -3.375 -14.438 -10.883 1 96.69 134 ASP B C 1
ATOM 2562 O O . ASP B 1 134 ? -4.082 -15.352 -11.305 1 96.69 134 ASP B O 1
ATOM 2566 N N . ASN B 1 135 ? -3.863 -13.391 -10.234 1 94.88 135 ASN B N 1
ATOM 2567 C CA . ASN B 1 135 ? -5.293 -13.227 -9.992 1 94.88 135 ASN B CA 1
ATOM 2568 C C . ASN B 1 135 ? -5.965 -12.445 -11.117 1 94.88 135 ASN B C 1
ATOM 2570 O O . ASN B 1 135 ? -5.77 -11.227 -11.234 1 94.88 135 ASN B O 1
ATOM 2574 N N . PRO B 1 136 ? -6.812 -13.094 -11.891 1 95.5 136 PRO B N 1
ATOM 2575 C CA . PRO B 1 136 ? -7.453 -12.406 -13.016 1 95.5 136 PRO B CA 1
ATOM 2576 C C . PRO B 1 136 ? -8.336 -11.242 -12.57 1 95.5 136 PRO B C 1
ATOM 2578 O O . PRO B 1 136 ? -8.508 -10.273 -13.305 1 95.5 136 PRO B O 1
ATOM 2581 N N . ARG B 1 137 ? -8.898 -11.328 -11.414 1 93.19 137 ARG B N 1
ATOM 2582 C CA . ARG B 1 137 ? -9.75 -10.258 -10.906 1 93.19 137 ARG B CA 1
ATOM 2583 C C . ARG B 1 137 ? -8.977 -8.945 -10.812 1 93.19 137 ARG B C 1
ATOM 2585 O O . ARG B 1 137 ? -9.477 -7.891 -11.195 1 93.19 137 ARG B O 1
ATOM 2592 N N . GLN B 1 138 ? -7.801 -9.023 -10.344 1 93.75 138 GLN B N 1
ATOM 2593 C CA . GLN B 1 138 ? -6.957 -7.836 -10.227 1 93.75 138 GLN B CA 1
ATOM 2594 C C . GLN B 1 138 ? -6.562 -7.309 -11.602 1 93.75 138 GLN B C 1
ATOM 2596 O O . GLN B 1 138 ? -6.512 -6.094 -11.812 1 93.75 138 GLN B O 1
ATOM 2601 N N . LEU B 1 139 ? -6.305 -8.234 -12.492 1 95.88 139 LEU B N 1
ATOM 2602 C CA . LEU B 1 139 ? -5.895 -7.848 -13.836 1 95.88 139 LEU B CA 1
ATOM 2603 C C . LEU B 1 139 ? -7.027 -7.145 -14.578 1 95.88 139 LEU B C 1
ATOM 2605 O O . LEU B 1 139 ? -6.789 -6.234 -15.375 1 95.88 139 LEU B O 1
ATOM 2609 N N . ARG B 1 140 ? -8.234 -7.551 -14.352 1 94.44 140 ARG B N 1
ATOM 2610 C CA . ARG B 1 140 ? -9.398 -6.949 -15 1 94.44 140 ARG B CA 1
ATOM 2611 C C . ARG B 1 140 ? -9.594 -5.508 -14.539 1 94.44 140 ARG B C 1
ATOM 2613 O O . ARG B 1 140 ? -10.047 -4.66 -15.312 1 94.44 140 ARG B O 1
ATOM 2620 N N . ARG B 1 141 ? -9.227 -5.262 -13.344 1 92 141 ARG B N 1
ATOM 2621 C CA . ARG B 1 141 ? -9.422 -3.934 -12.773 1 92 141 ARG B CA 1
ATOM 2622 C C . ARG B 1 141 ? -8.242 -3.023 -13.078 1 92 141 ARG B C 1
ATOM 2624 O O . ARG B 1 141 ? -8.352 -1.799 -13 1 92 141 ARG B O 1
ATOM 2631 N N . PHE B 1 142 ? -7.188 -3.613 -13.406 1 94.62 142 PHE B N 1
ATOM 2632 C CA . PHE B 1 142 ? -5.965 -2.877 -13.703 1 94.62 142 PHE B CA 1
ATOM 2633 C C . PHE B 1 142 ? -6.086 -2.133 -15.031 1 94.62 142 PHE B C 1
ATOM 2635 O O . PHE B 1 142 ? -6.625 -2.668 -16 1 94.62 142 PHE B O 1
ATOM 2642 N N . GLN B 1 143 ? -5.645 -0.868 -15.133 1 91.75 143 GLN B N 1
ATOM 2643 C CA . GLN B 1 143 ? -5.82 -0.045 -16.328 1 91.75 143 GLN B CA 1
ATOM 2644 C C . GLN B 1 143 ? -4.672 -0.248 -17.312 1 91.75 143 GLN B C 1
ATOM 2646 O O . GLN B 1 143 ? -4.82 0.011 -18.516 1 91.75 143 GLN B O 1
ATOM 2651 N N . GLY B 1 144 ? -3.465 -0.646 -16.953 1 94.81 144 GLY B N 1
ATOM 2652 C CA . GLY B 1 144 ? -2.379 -0.981 -17.859 1 94.81 144 GLY B CA 1
ATOM 2653 C C . GLY B 1 144 ? -2.523 -2.357 -18.484 1 94.81 144 GLY B C 1
ATOM 2654 O O . GLY B 1 144 ? -3.637 -2.873 -18.609 1 94.81 144 GLY B O 1
ATOM 2655 N N . GLU B 1 145 ? -1.465 -2.875 -19.016 1 97 145 GLU B N 1
ATOM 2656 C CA . GLU B 1 145 ? -1.469 -4.219 -19.594 1 97 145 GLU B CA 1
ATOM 2657 C C . GLU B 1 145 ? -1.257 -5.281 -18.516 1 97 145 GLU B C 1
ATOM 2659 O O . GLU B 1 145 ? -0.211 -5.312 -17.859 1 97 145 GLU B O 1
ATOM 2664 N N . GLY B 1 146 ? -2.238 -6.098 -18.328 1 97.44 146 GLY B N 1
ATOM 2665 C CA . GLY B 1 146 ? -2.143 -7.191 -17.375 1 97.44 146 GLY B CA 1
ATOM 2666 C C . GLY B 1 146 ? -1.467 -8.422 -17.953 1 97.44 146 GLY B C 1
ATOM 2667 O O . GLY B 1 146 ? -1.777 -8.844 -19.062 1 97.44 146 GLY B O 1
ATOM 2668 N N . ILE B 1 147 ? -0.541 -8.977 -17.281 1 98.31 147 ILE B N 1
ATOM 2669 C CA . ILE B 1 147 ? 0.137 -10.227 -17.609 1 98.31 147 ILE B CA 1
ATOM 2670 C C . ILE B 1 147 ? -0.251 -11.305 -16.594 1 98.31 147 ILE B C 1
ATOM 2672 O O . ILE B 1 147 ? 0.056 -11.188 -15.406 1 98.31 147 ILE B O 1
ATOM 2676 N N . LEU B 1 148 ? -0.914 -12.305 -17.109 1 98.31 148 LEU B N 1
ATOM 2677 C CA . LEU B 1 148 ? -1.403 -13.367 -16.234 1 98.31 148 LEU B CA 1
ATOM 2678 C C . LEU B 1 148 ? -0.302 -14.383 -15.938 1 98.31 148 LEU B C 1
ATOM 2680 O O . LEU B 1 148 ? 0.178 -15.062 -16.844 1 98.31 148 LEU B O 1
ATOM 2684 N N . TYR B 1 149 ? 0.163 -14.422 -14.719 1 98.44 149 TYR B N 1
ATOM 2685 C CA . TYR B 1 149 ? 1.104 -15.453 -14.281 1 98.44 149 TYR B CA 1
ATOM 2686 C C . TYR B 1 149 ? 0.389 -16.766 -14.023 1 98.44 149 TYR B C 1
ATOM 2688 O O . TYR B 1 149 ? -0.558 -16.828 -13.234 1 98.44 149 TYR B O 1
ATOM 2696 N N . SER B 1 150 ? 0.864 -17.734 -14.609 1 96.75 150 SER B N 1
ATOM 2697 C CA . SER B 1 150 ? 0.162 -19.016 -14.594 1 96.75 150 SER B CA 1
ATOM 2698 C C . SER B 1 150 ? 0.121 -19.609 -13.188 1 96.75 150 SER B C 1
ATOM 2700 O O . SER B 1 150 ? 1.127 -19.594 -12.477 1 96.75 150 SER B O 1
ATOM 2702 N N . SER B 1 151 ? -0.968 -20.016 -12.805 1 95.19 151 SER B N 1
ATOM 2703 C CA . SER B 1 151 ? -1.26 -20.703 -11.555 1 95.19 151 SER B CA 1
ATOM 2704 C C . SER B 1 151 ? -2.367 -21.734 -11.734 1 95.19 151 SER B C 1
ATOM 2706 O O . SER B 1 151 ? -3.139 -21.672 -12.695 1 95.19 151 SER B O 1
ATOM 2708 N N . PRO B 1 152 ? -2.406 -22.75 -10.875 1 93.5 152 PRO B N 1
ATOM 2709 C CA . PRO B 1 152 ? -3.432 -23.781 -11.016 1 93.5 152 PRO B CA 1
ATOM 2710 C C . PRO B 1 152 ? -4.848 -23.203 -11.055 1 93.5 152 PRO B C 1
ATOM 2712 O O . PRO B 1 152 ? -5.688 -23.672 -11.828 1 93.5 152 PRO B O 1
ATOM 2715 N N . HIS B 1 153 ? -5.168 -22.188 -10.336 1 92.56 153 HIS B N 1
ATOM 2716 C CA . HIS B 1 153 ? -6.531 -21.672 -10.211 1 92.56 153 HIS B CA 1
ATOM 2717 C C . HIS B 1 153 ? -6.938 -20.875 -11.445 1 92.56 153 HIS B C 1
ATOM 2719 O O . HIS B 1 153 ? -8.125 -20.609 -11.648 1 92.56 153 HIS B O 1
ATOM 2725 N N . ASN B 1 154 ? -5.977 -20.531 -12.273 1 95.5 154 ASN B N 1
ATOM 2726 C CA . ASN B 1 154 ? -6.352 -19.656 -13.383 1 95.5 154 ASN B CA 1
ATOM 2727 C C . ASN B 1 154 ? -6.09 -20.328 -14.734 1 95.5 154 ASN B C 1
ATOM 2729 O O . ASN B 1 154 ? -5.977 -19.641 -15.758 1 95.5 154 ASN B O 1
ATOM 2733 N N . VAL B 1 155 ? -5.926 -21.625 -14.773 1 93.44 155 VAL B N 1
ATOM 2734 C CA . VAL B 1 155 ? -5.586 -22.391 -15.969 1 93.44 155 VAL B CA 1
ATOM 2735 C C . VAL B 1 155 ? -6.625 -22.141 -17.062 1 93.44 155 VAL B C 1
ATOM 2737 O O . VAL B 1 155 ? -6.293 -22.094 -18.25 1 93.44 155 VAL B O 1
ATOM 2740 N N . GLY B 1 156 ? -7.816 -21.875 -16.719 1 92.25 156 GLY B N 1
ATOM 2741 C CA . GLY B 1 156 ? -8.883 -21.719 -17.688 1 92.25 156 GLY B CA 1
ATOM 2742 C C . GLY B 1 156 ? -9.133 -20.266 -18.078 1 92.25 156 GLY B C 1
ATOM 2743 O O . GLY B 1 156 ? -9.992 -19.984 -18.906 1 92.25 156 GLY B O 1
ATOM 2744 N N . VAL B 1 157 ? -8.414 -19.391 -17.531 1 93.94 157 VAL B N 1
ATOM 2745 C CA . VAL B 1 157 ? -8.633 -17.984 -17.781 1 93.94 157 VAL B CA 1
ATOM 2746 C C . VAL B 1 157 ? -8.008 -17.594 -19.125 1 93.94 157 VAL B C 1
ATOM 2748 O O . VAL B 1 157 ? -6.867 -17.938 -19.406 1 93.94 157 VAL B O 1
ATOM 2751 N N . LYS B 1 158 ? -8.805 -16.953 -19.938 1 94.12 158 LYS B N 1
ATOM 2752 C CA . LYS B 1 158 ? -8.367 -16.484 -21.25 1 94.12 158 LYS B CA 1
ATOM 2753 C C . LYS B 1 158 ? -8.438 -14.961 -21.344 1 94.12 158 LYS B C 1
ATOM 2755 O O . LYS B 1 158 ? -9.016 -14.312 -20.469 1 94.12 158 LYS B O 1
ATOM 2760 N N . GLY B 1 159 ? -7.789 -14.367 -22.359 1 93.88 159 GLY B N 1
ATOM 2761 C CA . GLY B 1 159 ? -7.957 -12.938 -22.594 1 93.88 159 GLY B CA 1
ATOM 2762 C C . GLY B 1 159 ? -6.785 -12.117 -22.094 1 93.88 159 GLY B C 1
ATOM 2763 O O . GLY B 1 159 ? -6.777 -10.891 -22.234 1 93.88 159 GLY B O 1
ATOM 2764 N N . PHE B 1 160 ? -5.863 -12.734 -21.484 1 96.25 160 PHE B N 1
ATOM 2765 C CA . PHE B 1 160 ? -4.664 -12.047 -21.016 1 96.25 160 PHE B CA 1
ATOM 2766 C C . PHE B 1 160 ? -3.414 -12.656 -21.641 1 96.25 160 PHE B C 1
ATOM 2768 O O . PHE B 1 160 ? -3.396 -13.844 -21.969 1 96.25 160 PHE B O 1
ATOM 2775 N N . LYS B 1 161 ? -2.404 -11.773 -21.828 1 97.12 161 LYS B N 1
ATOM 2776 C CA . LYS B 1 161 ? -1.079 -12.344 -22.062 1 97.12 161 LYS B CA 1
ATOM 2777 C C . LYS B 1 161 ? -0.632 -13.188 -20.875 1 97.12 161 LYS B C 1
ATOM 2779 O O . LYS B 1 161 ? -0.752 -12.766 -19.719 1 97.12 161 LYS B O 1
ATOM 2784 N N . ARG B 1 162 ? -0.17 -14.352 -21.219 1 97.75 162 ARG B N 1
ATOM 2785 C CA . ARG B 1 162 ? 0.139 -15.305 -20.172 1 97.75 162 ARG B CA 1
ATOM 2786 C C . ARG B 1 162 ? 1.63 -15.625 -20.141 1 97.75 162 ARG B C 1
ATOM 2788 O O . ARG B 1 162 ? 2.271 -15.711 -21.188 1 97.75 162 ARG B O 1
ATOM 2795 N N . VAL B 1 163 ? 2.16 -15.773 -18.938 1 98.19 163 VAL B N 1
ATOM 2796 C CA . VAL B 1 163 ? 3.514 -16.266 -18.703 1 98.19 163 VAL B CA 1
ATOM 2797 C C . VAL B 1 163 ? 3.479 -17.453 -17.75 1 98.19 163 VAL B C 1
ATOM 2799 O O . VAL B 1 163 ? 2.76 -17.422 -16.734 1 98.19 163 VAL B O 1
ATOM 2802 N N . LYS B 1 164 ? 4.238 -18.453 -17.984 1 96.75 164 LYS B N 1
ATOM 2803 C CA . LYS B 1 164 ? 4.207 -19.688 -17.203 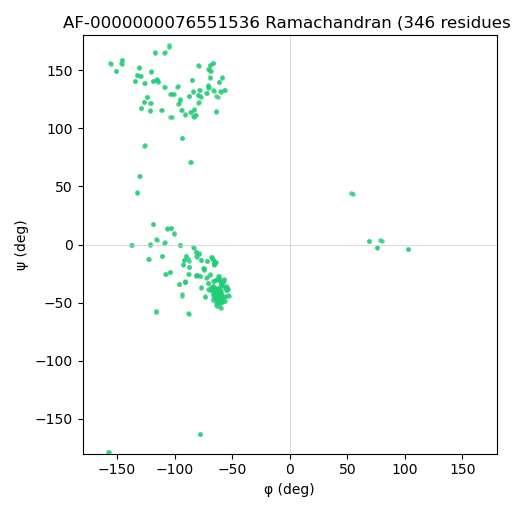1 96.75 164 LYS B CA 1
ATOM 2804 C C . LYS B 1 164 ? 5.188 -19.625 -16.047 1 96.75 164 LYS B C 1
ATOM 2806 O O . LYS B 1 164 ? 5.02 -20.328 -15.047 1 96.75 164 LYS B O 1
ATOM 2811 N N . ASP B 1 165 ? 6.238 -18.938 -16.266 1 97.25 165 ASP B N 1
ATOM 2812 C CA . ASP B 1 165 ? 7.297 -18.828 -15.266 1 97.25 165 ASP B CA 1
ATOM 2813 C C . ASP B 1 165 ? 8.133 -17.562 -15.492 1 97.25 165 ASP B C 1
ATOM 2815 O O . ASP B 1 165 ? 7.805 -16.75 -16.359 1 97.25 165 ASP B O 1
ATOM 2819 N N . TRP B 1 166 ? 9.117 -17.406 -14.672 1 98.19 166 TRP B N 1
ATOM 2820 C CA . TRP B 1 166 ? 9.891 -16.156 -14.719 1 98.19 166 TRP B CA 1
ATOM 2821 C C . TRP B 1 166 ? 10.812 -16.141 -15.938 1 98.19 166 TRP B C 1
ATOM 2823 O O . TRP B 1 166 ? 11.273 -15.078 -16.359 1 98.19 166 TRP B O 1
ATOM 2833 N N . LEU B 1 167 ? 11.109 -17.297 -16.453 1 97.94 167 LEU B N 1
ATOM 2834 C CA . LEU B 1 167 ? 11.859 -17.312 -17.703 1 97.94 167 LEU B CA 1
ATOM 2835 C C . LEU B 1 167 ? 11.047 -16.703 -18.844 1 97.94 167 LEU B C 1
ATOM 2837 O O . LEU B 1 167 ? 11.594 -15.984 -19.672 1 97.94 167 LEU B O 1
ATOM 2841 N N . GLU B 1 168 ? 9.781 -16.984 -18.828 1 98.31 168 GLU B N 1
ATOM 2842 C CA . GLU B 1 168 ? 8.906 -16.375 -19.828 1 98.31 168 GLU B CA 1
ATOM 2843 C C . GLU B 1 168 ? 8.719 -14.883 -19.562 1 98.31 168 GLU B C 1
ATOM 2845 O O . GLU B 1 168 ? 8.547 -14.102 -20.5 1 98.31 168 GLU B O 1
ATOM 2850 N N . VAL B 1 169 ? 8.711 -14.484 -18.312 1 98.06 169 VAL B N 1
ATOM 2851 C CA . VAL B 1 169 ? 8.688 -13.062 -17.984 1 98.06 169 VAL B CA 1
ATOM 2852 C C . VAL B 1 169 ? 9.922 -12.375 -18.578 1 98.06 169 VAL B C 1
ATOM 2854 O O . VAL B 1 169 ? 9.812 -11.305 -19.172 1 98.06 169 VAL B O 1
ATOM 2857 N N . GLU B 1 170 ? 11.039 -13.008 -18.344 1 97.81 170 GLU B N 1
ATOM 2858 C CA . GLU B 1 170 ? 12.281 -12.461 -18.875 1 97.81 170 GLU B CA 1
ATOM 2859 C C . GLU B 1 170 ? 12.211 -12.273 -20.375 1 97.81 170 GLU B C 1
ATOM 2861 O O . GLU B 1 170 ? 12.594 -11.227 -20.906 1 97.81 170 GLU B O 1
ATOM 2866 N N . LYS B 1 171 ? 11.758 -13.297 -21.062 1 97.44 171 LYS B N 1
ATOM 2867 C CA . LYS B 1 171 ? 11.625 -13.25 -22.516 1 97.44 171 LYS B CA 1
ATOM 2868 C C . LYS B 1 171 ? 10.68 -12.133 -22.953 1 97.44 171 LYS B C 1
ATOM 2870 O O . LYS B 1 171 ? 10.93 -11.453 -23.953 1 97.44 171 LYS B O 1
ATOM 2875 N N . LEU B 1 172 ? 9.625 -11.938 -22.25 1 97 172 LEU B N 1
ATOM 2876 C CA . LEU B 1 172 ? 8.586 -10.977 -22.594 1 97 172 LEU B CA 1
ATOM 2877 C C . LEU B 1 172 ? 9.109 -9.547 -22.469 1 97 172 LEU B C 1
ATOM 2879 O O . LEU B 1 172 ? 8.797 -8.695 -23.297 1 97 172 LEU B O 1
ATOM 2883 N N . PHE B 1 173 ? 9.945 -9.227 -21.422 1 96.56 173 PHE B N 1
ATOM 2884 C CA . PHE B 1 173 ? 10.258 -7.836 -21.109 1 96.56 173 PHE B CA 1
ATOM 2885 C C . PHE B 1 173 ? 11.695 -7.504 -21.5 1 96.56 173 PHE B C 1
ATOM 2887 O O . PHE B 1 173 ? 12.047 -6.332 -21.656 1 96.56 173 PHE B O 1
ATOM 2894 N N . LEU B 1 174 ? 12.547 -8.367 -21.562 1 92.44 174 LEU B N 1
ATOM 2895 C CA . LEU B 1 174 ? 13.961 -8.086 -21.766 1 92.44 174 LEU B CA 1
ATOM 2896 C C . LEU B 1 174 ? 14.406 -8.57 -23.141 1 92.44 174 LEU B C 1
ATOM 2898 O O . LEU B 1 174 ? 15.539 -8.297 -23.562 1 92.44 174 LEU B O 1
ATOM 2902 N N . ARG B 1 175 ? 13.695 -9.297 -23.906 1 79.44 175 ARG B N 1
ATOM 2903 C CA . ARG B 1 175 ? 14.148 -9.672 -25.234 1 79.44 175 ARG B CA 1
ATOM 2904 C C . ARG B 1 175 ? 13.664 -8.664 -26.281 1 79.44 175 ARG B C 1
ATOM 2906 O O . ARG B 1 175 ? 12.625 -8.031 -26.109 1 79.44 175 ARG B O 1
#

Sequence (350 aa):
MKRICVDMDEVMADALGEHLTRYNRDYDEQITIADLEGKWLWDVVSIDRHHSLESYLRSEDFFEGLAVMPESQRVLQRLQMNYEVFIATAAMEVPTSFQQKFRWLGKYFPFIPASHIVYCGDKSILKADYLIDDNPRQLRRFQGEGILYSSPHNVGVKGFKRVKDWLEVEKLFLRMKRICVDMDEVMADALGEHLTRYNRDYDEQITIADLEGKWLWDVVSIDRHHSLESYLRSEDFFEGLAVMPESQRVLQRLQMNYEVFIATAAMEVPTSFQQKFRWLGKYFPFIPASHIVYCGDKSILKADYLIDDNPRQLRRFQGEGILYSSPHNVGVKGFKRVKDWLEVEKLFLR

Solvent-accessible surface area (backbone atoms only — not comparable to full-atom values): 18712 Å² total; per-residue (Å²): 128,56,28,36,33,32,30,38,72,58,58,40,27,31,49,62,61,49,51,43,51,52,50,21,64,76,66,72,49,79,77,48,69,79,76,22,60,57,31,47,69,76,74,73,47,58,77,89,47,47,62,56,58,52,47,46,64,57,36,83,55,46,59,55,64,44,49,70,34,74,59,35,60,63,41,52,58,57,44,51,76,71,30,48,64,30,40,42,29,73,34,61,88,39,62,66,36,49,55,28,44,50,53,34,41,52,71,69,41,61,86,58,54,57,52,34,39,30,38,29,52,48,58,45,40,49,51,41,50,30,37,41,34,49,50,65,70,48,41,71,53,30,80,43,49,41,32,36,36,55,45,46,49,41,66,78,66,75,93,56,55,71,32,77,47,38,68,46,46,40,53,69,73,72,99,124,57,29,35,33,33,31,38,73,59,58,40,27,32,49,61,59,51,50,44,52,51,50,23,65,76,66,71,49,80,79,48,71,80,78,23,61,58,31,47,71,75,73,72,46,56,75,89,48,46,61,57,58,53,48,47,63,58,36,85,54,44,59,53,63,42,49,72,34,73,58,34,59,63,41,52,58,57,44,50,77,72,30,49,63,29,40,41,30,72,35,60,89,40,61,66,36,49,56,28,44,51,51,35,40,53,71,69,40,62,86,60,54,58,52,36,38,32,37,30,50,47,56,45,40,49,51,40,50,30,37,42,32,50,51,63,71,48,39,70,52,30,81,45,50,41,32,34,35,56,43,46,50,42,65,76,65,76,94,54,54,70,30,77,47,37,68,48,48,38,52,69,72,72,100

Organism: NCBI:txid570835

Radius of gyration: 21.75 Å; Cα contacts (8 Å, |Δi|>4): 610; chains: 2; bounding box: 42×65×54 Å

pLDDT: mean 93.46, std 4.89, range [72.12, 98.44]

Nearest PDB structures (foldseek):
  3bwv-assembly1_B  TM=9.900E-01  e=3.537E-22  Staphylococcus epidermidis ATCC 12228
  3bwv-assembly1_A  TM=9.916E-01  e=2.339E-21  Staphylococcus epidermidis ATCC 12228
  4mum-assembly1_A-2  TM=8.369E-01  e=1.828E-13  Homo sapiens
  4l6c-assembly1_A  TM=8.257E-01  e=1.133E-12  Homo sapiens
  1rkv-assembly1_B  TM=5.611E-01  e=2.113E-05  Pseudomonas aeruginosa PAO1

InterPro domains:
  IPR010708 5'(3')-deoxyribonucleotidase [PF06941] (4-174)
  IPR023214 HAD superfamily [G3DSA:3.40.50.1000] (3-173)
  IPR036412 HAD-like superfamily [SSF56784] (1-174)